Protein AF-A0A7R9Y2Z0-F1 (afdb_monomer)

Radius of gyration: 22.32 Å; Cα contacts (8 Å, |Δi|>4): 527; chains: 1; bounding box: 60×96×61 Å

Structure (mmCIF, N/CA/C/O backbone):
data_AF-A0A7R9Y2Z0-F1
#
_entry.id   AF-A0A7R9Y2Z0-F1
#
loop_
_atom_site.group_PDB
_atom_site.id
_atom_site.type_symbol
_atom_site.label_atom_id
_atom_site.label_alt_id
_atom_site.label_comp_id
_atom_site.label_asym_id
_atom_site.label_entity_id
_atom_site.label_seq_id
_atom_site.pdbx_PDB_ins_code
_atom_site.Cartn_x
_atom_site.Cartn_y
_atom_site.Cartn_z
_atom_site.occupancy
_atom_site.B_iso_or_equiv
_atom_site.auth_seq_id
_atom_site.auth_comp_id
_atom_site.auth_asym_id
_atom_site.auth_atom_id
_atom_site.pdbx_PDB_model_num
ATOM 1 N N . SER A 1 1 ? 6.449 -43.938 39.958 1.00 38.41 1 SER A N 1
ATOM 2 C CA . SER A 1 1 ? 5.491 -43.376 38.985 1.00 38.41 1 SER A CA 1
ATOM 3 C C . SER A 1 1 ? 5.344 -41.892 39.269 1.00 38.41 1 SER A C 1
ATOM 5 O O . SER A 1 1 ? 4.497 -41.488 40.050 1.00 38.41 1 SER A O 1
ATOM 7 N N . SER A 1 2 ? 6.247 -41.086 38.715 1.00 33.94 2 SER A N 1
ATOM 8 C CA . SER A 1 2 ? 6.254 -39.627 38.835 1.00 33.94 2 SER A CA 1
ATOM 9 C C . SER A 1 2 ? 5.662 -39.039 37.556 1.00 33.94 2 SER A C 1
ATOM 11 O O . SER A 1 2 ? 6.280 -39.081 36.498 1.00 33.94 2 SER A O 1
ATOM 13 N N . SER A 1 3 ? 4.428 -38.553 37.647 1.00 34.34 3 SER A N 1
ATOM 14 C CA . SER A 1 3 ? 3.723 -37.850 36.577 1.00 34.34 3 SER A CA 1
ATOM 15 C C . SER A 1 3 ? 4.211 -36.403 36.496 1.00 34.34 3 SER A C 1
ATOM 17 O O . SER A 1 3 ? 3.928 -35.600 37.384 1.00 34.34 3 SER A O 1
ATOM 19 N N . SER A 1 4 ? 4.947 -36.072 35.438 1.00 34.28 4 SER A N 1
ATOM 20 C CA . SER A 1 4 ? 5.331 -34.707 35.082 1.00 34.28 4 SER A CA 1
ATOM 21 C C . SER A 1 4 ? 4.191 -34.024 34.321 1.00 34.28 4 SER A C 1
ATOM 23 O O . SER A 1 4 ? 3.930 -34.349 33.164 1.00 34.28 4 SER A O 1
ATOM 25 N N . SER A 1 5 ? 3.513 -33.078 34.964 1.00 35.56 5 SER A N 1
ATOM 26 C CA . SER A 1 5 ? 2.577 -32.153 34.324 1.00 35.56 5 SER A CA 1
ATOM 27 C C . SER A 1 5 ? 3.357 -31.032 33.629 1.00 35.56 5 SER A C 1
ATOM 29 O O . SER A 1 5 ? 3.962 -30.191 34.294 1.00 35.56 5 SER A O 1
ATOM 31 N N . SER A 1 6 ? 3.356 -31.020 32.295 1.00 33.75 6 SER A N 1
ATOM 32 C CA . SER A 1 6 ? 3.888 -29.919 31.489 1.00 33.75 6 SER A CA 1
ATOM 33 C C . SER A 1 6 ? 2.908 -28.743 31.508 1.00 33.75 6 SER A C 1
ATOM 35 O O . SER A 1 6 ? 1.838 -28.813 30.906 1.00 33.75 6 SER A O 1
ATOM 37 N N . SER A 1 7 ? 3.273 -27.667 32.199 1.00 33.25 7 SER A N 1
ATOM 38 C CA . SER A 1 7 ? 2.605 -26.370 32.083 1.00 33.25 7 SER A CA 1
ATOM 39 C C . SER A 1 7 ? 3.108 -25.676 30.815 1.00 33.25 7 SER A C 1
ATOM 41 O O . SER A 1 7 ? 4.294 -25.363 30.715 1.00 33.25 7 SER A O 1
ATOM 43 N N . SER A 1 8 ? 2.234 -25.478 29.826 1.00 36.66 8 SER A N 1
ATOM 44 C CA . SER A 1 8 ? 2.510 -24.616 28.675 1.00 36.66 8 SER A CA 1
ATOM 45 C C . SER A 1 8 ? 2.378 -23.157 29.111 1.00 36.66 8 SER A C 1
ATOM 47 O O . SER A 1 8 ? 1.291 -22.729 29.506 1.00 36.66 8 SER A O 1
ATOM 49 N N . ALA A 1 9 ? 3.468 -22.396 29.042 1.00 34.12 9 ALA A N 1
ATOM 50 C CA . ALA A 1 9 ? 3.427 -20.954 29.248 1.00 34.12 9 ALA A CA 1
ATOM 51 C C . ALA A 1 9 ? 2.562 -20.285 28.155 1.00 34.12 9 ALA A C 1
ATOM 53 O O . ALA A 1 9 ? 2.648 -20.692 26.992 1.00 34.12 9 ALA A O 1
ATOM 54 N N . PRO A 1 10 ? 1.727 -19.287 28.493 1.00 35.34 10 PRO A N 1
ATOM 55 C CA . PRO A 1 10 ? 0.987 -18.525 27.495 1.00 35.34 10 PRO A CA 1
ATOM 56 C C . PRO A 1 10 ? 1.961 -17.708 26.635 1.00 35.34 10 PRO A C 1
ATOM 58 O O . PRO A 1 10 ? 2.976 -17.221 27.134 1.00 35.34 10 PRO A O 1
ATOM 61 N N . ALA A 1 11 ? 1.655 -17.571 25.343 1.00 34.91 11 ALA A N 1
ATOM 62 C CA . ALA A 1 11 ? 2.421 -16.738 24.423 1.00 34.91 11 ALA A CA 1
ATOM 63 C C . ALA A 1 11 ? 2.469 -15.294 24.952 1.00 34.91 11 ALA A C 1
ATOM 65 O O . ALA A 1 11 ? 1.425 -14.674 25.161 1.00 34.91 11 ALA A O 1
ATOM 66 N N . GLU A 1 12 ? 3.671 -14.771 25.204 1.00 31.66 12 GLU A N 1
ATOM 67 C CA . GLU A 1 12 ? 3.850 -13.372 25.585 1.00 31.66 12 GLU A CA 1
ATOM 68 C C . GLU A 1 12 ? 3.360 -12.478 24.441 1.00 31.66 12 GLU A C 1
ATOM 70 O O . GLU A 1 12 ? 3.959 -12.426 23.366 1.00 31.66 12 GLU A O 1
ATOM 75 N N . HIS A 1 13 ? 2.255 -11.767 24.677 1.00 35.38 13 HIS A N 1
ATOM 76 C CA . HIS A 1 13 ? 1.842 -10.648 23.842 1.00 35.38 13 HIS A CA 1
ATOM 77 C C . HIS A 1 13 ? 2.963 -9.604 23.862 1.00 35.38 13 HIS A C 1
ATOM 79 O O . HIS A 1 13 ? 3.189 -8.929 24.868 1.00 35.38 13 HIS A O 1
ATOM 85 N N . VAL A 1 14 ? 3.680 -9.477 22.747 1.00 32.84 14 VAL A N 1
ATOM 86 C CA . VAL A 1 14 ? 4.687 -8.432 22.555 1.00 32.84 14 VAL A CA 1
ATOM 87 C C . VAL A 1 14 ? 3.962 -7.089 22.527 1.00 32.84 14 VAL A C 1
ATOM 89 O O . VAL A 1 14 ? 3.333 -6.738 21.533 1.00 32.84 14 VAL A O 1
ATOM 92 N N . VAL A 1 15 ? 4.028 -6.338 23.627 1.00 31.61 15 VAL A N 1
ATO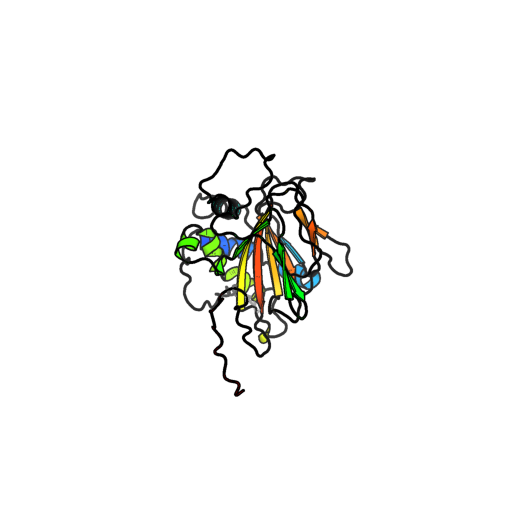M 93 C CA . VAL A 1 15 ? 3.485 -4.976 23.697 1.00 31.61 15 VAL A CA 1
ATOM 94 C C . VAL A 1 15 ? 4.457 -4.036 22.973 1.00 31.61 15 VAL A C 1
ATOM 96 O O . VAL A 1 15 ? 5.602 -3.894 23.421 1.00 31.61 15 VAL A O 1
ATOM 99 N N . PRO A 1 16 ? 4.054 -3.380 21.870 1.00 37.44 16 PRO A N 1
ATOM 100 C CA . PRO A 1 16 ? 4.921 -2.453 21.156 1.00 37.44 16 PRO A CA 1
ATOM 101 C C . PRO A 1 16 ? 5.336 -1.296 22.070 1.00 37.44 16 PRO A C 1
ATOM 103 O O . PRO A 1 16 ? 4.494 -0.587 22.620 1.00 37.44 16 PRO A O 1
ATOM 106 N N . ARG A 1 17 ? 6.644 -1.060 22.225 1.00 31.19 17 ARG A N 1
ATOM 107 C CA . ARG A 1 17 ? 7.141 0.178 22.841 1.00 31.19 17 ARG A CA 1
ATOM 108 C C . ARG A 1 17 ? 6.961 1.327 21.849 1.00 31.19 17 ARG A C 1
ATOM 110 O O . ARG A 1 17 ? 7.814 1.532 20.988 1.00 31.19 17 ARG A O 1
ATOM 117 N N . THR A 1 18 ? 5.879 2.090 21.973 1.00 44.25 18 THR A N 1
ATOM 118 C CA . THR A 1 18 ? 5.721 3.373 21.277 1.00 44.25 18 THR A CA 1
ATOM 119 C C . THR A 1 18 ? 6.209 4.517 22.165 1.00 44.25 18 THR A C 1
ATOM 121 O O . THR A 1 18 ? 5.879 4.602 23.347 1.00 44.25 18 THR A O 1
ATOM 124 N N . TYR A 1 19 ? 7.026 5.413 21.609 1.00 46.81 19 TYR A N 1
ATOM 125 C CA . TYR A 1 19 ? 7.310 6.699 22.241 1.00 46.81 19 TYR A CA 1
ATOM 126 C C . TYR A 1 19 ? 6.035 7.550 22.168 1.00 46.81 19 TYR A C 1
ATOM 128 O O . TYR A 1 19 ? 5.672 8.022 21.094 1.00 46.81 19 TYR A O 1
ATOM 136 N N . GLY A 1 20 ? 5.358 7.710 23.306 1.00 63.59 20 GLY A N 1
ATOM 137 C CA . GLY A 1 20 ? 4.081 8.418 23.413 1.00 63.59 20 GLY A CA 1
ATOM 138 C C . GLY A 1 20 ? 2.868 7.564 23.032 1.00 63.59 20 GLY A C 1
ATOM 139 O O . GLY A 1 20 ? 2.959 6.617 22.247 1.00 63.59 20 GLY A O 1
ATOM 140 N N . THR A 1 21 ? 1.722 7.904 23.617 1.00 76.62 21 THR A N 1
ATOM 141 C CA . THR A 1 21 ? 0.418 7.368 23.216 1.00 76.62 21 THR A CA 1
ATOM 142 C C . THR A 1 21 ? -0.045 8.143 21.980 1.00 76.62 21 THR A C 1
ATOM 144 O O . THR A 1 21 ? -0.138 9.371 22.067 1.00 76.62 21 THR A O 1
ATOM 147 N N . PRO A 1 22 ? -0.306 7.487 20.834 1.00 84.56 22 PRO A N 1
ATOM 148 C CA . PRO A 1 22 ? -0.804 8.177 19.649 1.00 84.56 22 PRO A CA 1
ATOM 149 C C . PRO A 1 22 ? -2.121 8.907 19.921 1.00 84.56 22 PRO A C 1
ATOM 151 O O . PRO A 1 22 ? -2.904 8.495 20.776 1.00 84.56 22 PRO A O 1
ATOM 154 N N . SER A 1 23 ? -2.397 9.971 19.171 1.00 87.25 23 SER A N 1
ATOM 155 C CA . SER A 1 23 ? -3.636 10.742 19.327 1.00 87.25 23 SER A CA 1
ATOM 156 C C . SER A 1 23 ? -4.883 9.948 18.933 1.00 87.25 23 SER A C 1
ATOM 158 O O . SER A 1 23 ? -5.972 10.231 19.420 1.00 87.25 23 SER A O 1
ATOM 160 N N . THR A 1 24 ? -4.721 8.939 18.074 1.00 89.88 24 THR A N 1
ATOM 161 C CA . THR A 1 24 ? -5.786 8.009 17.684 1.00 89.88 24 THR A CA 1
ATOM 162 C C . THR A 1 24 ? -5.947 6.839 18.655 1.00 89.88 24 THR A C 1
ATOM 164 O O . THR A 1 24 ? -6.762 5.952 18.410 1.00 89.88 24 THR A O 1
ATOM 167 N N . ALA A 1 25 ? -5.174 6.769 19.743 1.00 90.50 25 ALA A N 1
ATOM 168 C CA . ALA A 1 25 ? -5.292 5.667 20.690 1.00 90.50 25 ALA A CA 1
ATOM 169 C C . ALA A 1 25 ? -6.711 5.591 21.277 1.00 90.50 25 ALA A C 1
ATOM 171 O O . ALA A 1 25 ? -7.263 6.584 21.747 1.00 90.50 25 ALA A O 1
ATOM 172 N N . GLY A 1 26 ? -7.293 4.391 21.253 1.00 91.81 26 GLY A N 1
ATOM 173 C CA . GLY A 1 26 ? -8.653 4.141 21.733 1.00 91.81 26 GLY A CA 1
ATOM 174 C C . GLY A 1 26 ? -9.767 4.473 20.737 1.00 91.81 26 GLY A C 1
ATOM 175 O O . GLY A 1 26 ? -10.928 4.234 21.062 1.00 91.81 26 GLY A O 1
ATOM 176 N N . THR A 1 27 ? -9.464 4.980 19.534 1.00 96.19 27 THR A N 1
ATOM 177 C CA . THR A 1 27 ? -10.494 5.152 18.499 1.00 96.19 27 THR A CA 1
ATOM 178 C C . THR A 1 27 ? -10.819 3.833 17.798 1.00 96.19 27 THR A C 1
ATOM 180 O O . THR A 1 27 ? -10.014 2.896 17.756 1.00 96.19 27 THR A O 1
ATOM 183 N N . ALA A 1 28 ? -12.011 3.775 17.207 1.00 96.88 28 ALA A N 1
ATOM 184 C CA . ALA A 1 28 ? -12.469 2.642 16.414 1.00 96.88 28 ALA A CA 1
ATOM 185 C C . ALA A 1 28 ? -11.568 2.379 15.194 1.00 96.88 28 ALA A C 1
ATOM 187 O O . ALA A 1 28 ? -11.296 1.230 14.852 1.00 96.88 28 ALA A O 1
ATOM 188 N N . GLU A 1 29 ? -11.074 3.440 14.554 1.00 97.00 29 GLU A N 1
ATOM 189 C CA . GLU A 1 29 ? -10.173 3.364 13.406 1.00 97.00 29 GLU A CA 1
ATOM 190 C C . GLU A 1 29 ? -8.822 2.772 13.794 1.00 97.00 29 GLU A C 1
ATOM 192 O O . GLU A 1 29 ? -8.310 1.919 13.074 1.00 97.00 29 GLU A O 1
ATOM 197 N N . ALA A 1 30 ? -8.252 3.181 14.933 1.00 96.50 30 ALA A N 1
ATOM 198 C CA . ALA A 1 30 ? -6.983 2.636 15.406 1.00 96.50 30 ALA A CA 1
ATOM 199 C C . ALA A 1 30 ? -7.092 1.139 15.718 1.00 96.50 30 ALA A C 1
ATOM 201 O O . ALA A 1 30 ? -6.228 0.367 15.307 1.00 96.50 30 ALA A O 1
ATOM 202 N N . ALA A 1 31 ? -8.181 0.717 16.369 1.00 96.69 31 ALA A N 1
ATOM 203 C CA . ALA A 1 31 ? -8.444 -0.697 16.621 1.00 96.69 31 ALA A CA 1
ATOM 204 C C . ALA A 1 31 ? -8.601 -1.495 15.314 1.00 96.69 31 ALA A C 1
ATOM 206 O O . ALA A 1 31 ? -8.007 -2.562 15.165 1.00 96.69 31 ALA A O 1
ATOM 207 N N . ALA A 1 32 ? -9.346 -0.961 14.341 1.00 97.31 32 ALA A N 1
ATOM 208 C CA . ALA A 1 32 ? -9.526 -1.596 13.039 1.00 97.31 32 ALA A CA 1
ATOM 209 C C . ALA A 1 32 ? -8.203 -1.711 12.261 1.00 97.31 32 ALA A C 1
ATOM 211 O O . ALA A 1 32 ? -7.905 -2.760 11.692 1.00 97.31 32 ALA A O 1
ATOM 212 N N . VAL A 1 33 ? -7.384 -0.656 12.247 1.00 97.31 33 VAL A N 1
ATOM 213 C CA . VAL A 1 33 ? -6.073 -0.661 11.583 1.00 97.31 33 VAL A CA 1
ATOM 214 C C . VAL A 1 33 ? -5.135 -1.690 12.212 1.00 97.31 33 VAL A C 1
ATOM 216 O O . VAL A 1 33 ? -4.523 -2.466 11.477 1.00 97.31 33 VAL A O 1
ATOM 219 N N . ALA A 1 34 ? -5.058 -1.742 13.545 1.00 96.88 34 ALA A N 1
ATOM 220 C CA . ALA A 1 34 ? -4.247 -2.732 14.250 1.00 96.88 34 ALA A CA 1
ATOM 221 C C . ALA A 1 34 ? -4.712 -4.166 13.937 1.00 96.88 34 ALA A C 1
ATOM 223 O O . ALA A 1 34 ? -3.900 -5.004 13.548 1.00 96.88 34 ALA A O 1
ATOM 224 N N . ALA A 1 35 ? -6.024 -4.425 13.981 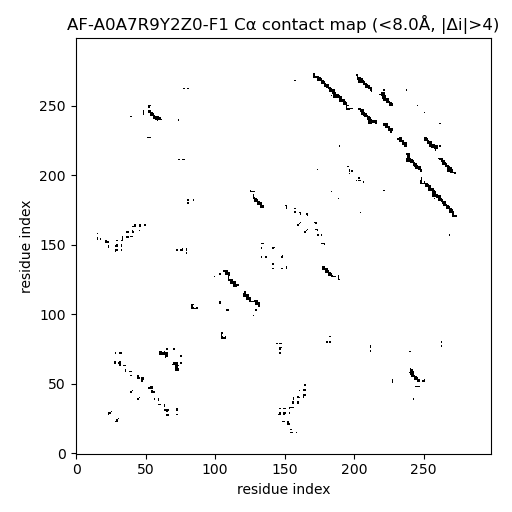1.00 96.62 35 ALA A N 1
ATOM 225 C CA . ALA A 1 35 ? -6.593 -5.730 13.643 1.00 96.62 35 ALA A CA 1
ATOM 226 C C . ALA A 1 35 ? -6.316 -6.139 12.184 1.00 96.62 35 ALA A C 1
ATOM 228 O O . ALA A 1 35 ? -6.049 -7.307 11.899 1.00 96.62 35 ALA A O 1
ATOM 229 N N . ALA A 1 36 ? -6.353 -5.193 11.240 1.00 97.19 36 ALA A N 1
ATOM 230 C CA . ALA A 1 36 ? -5.964 -5.465 9.860 1.00 97.19 36 ALA A CA 1
ATOM 231 C C . ALA A 1 36 ? -4.465 -5.789 9.754 1.00 97.19 36 ALA A C 1
ATOM 233 O O . ALA A 1 36 ? -4.098 -6.723 9.046 1.00 97.19 36 ALA A O 1
ATOM 234 N N . ALA A 1 37 ? -3.596 -5.077 10.478 1.00 97.62 37 ALA A N 1
ATOM 235 C CA . ALA A 1 37 ? -2.163 -5.369 10.505 1.00 97.62 37 ALA A CA 1
ATOM 236 C C . ALA A 1 37 ? -1.865 -6.782 11.040 1.00 97.62 37 ALA A C 1
ATOM 238 O O . ALA A 1 37 ? -1.059 -7.492 10.441 1.00 97.62 37 ALA A O 1
ATOM 239 N N . GLU A 1 38 ? -2.561 -7.224 12.089 1.00 97.00 38 GLU A N 1
ATOM 240 C CA . GLU A 1 38 ? -2.454 -8.585 12.643 1.00 97.00 38 GLU A CA 1
ATOM 241 C C . GLU A 1 38 ? -2.865 -9.677 11.645 1.00 97.00 38 GLU A C 1
ATOM 243 O O . GLU A 1 38 ? -2.292 -10.762 11.645 1.00 97.00 38 GLU A O 1
ATOM 248 N N . ARG A 1 39 ? -3.818 -9.389 10.749 1.00 97.06 39 ARG A N 1
ATOM 249 C CA . ARG A 1 39 ? -4.218 -10.312 9.671 1.00 97.06 39 ARG A CA 1
ATOM 250 C C . ARG A 1 39 ? -3.255 -10.319 8.489 1.00 97.06 39 ARG A C 1
ATOM 252 O O . ARG A 1 39 ? -3.210 -11.294 7.745 1.00 97.06 39 ARG A O 1
ATOM 259 N N . VAL A 1 40 ? -2.530 -9.223 8.275 1.00 97.88 40 VAL A N 1
ATOM 260 C CA . VAL A 1 40 ? -1.563 -9.102 7.178 1.00 97.88 40 VAL A CA 1
ATOM 261 C C . VAL A 1 40 ? -0.224 -9.721 7.560 1.00 97.88 40 VAL A C 1
ATOM 263 O O . VAL A 1 40 ? 0.371 -10.440 6.763 1.00 97.88 40 VAL A O 1
ATOM 266 N N . VAL A 1 41 ? 0.281 -9.419 8.755 1.00 97.81 41 VAL A N 1
ATOM 267 C CA . VAL A 1 41 ? 1.659 -9.725 9.150 1.00 97.81 41 VAL A CA 1
ATOM 268 C C . VAL A 1 41 ? 1.704 -11.009 9.971 1.00 97.81 41 VAL A C 1
ATOM 270 O O . VAL A 1 41 ? 2.073 -11.011 11.141 1.00 97.81 41 VAL A O 1
ATOM 273 N N . LEU A 1 42 ? 1.308 -12.111 9.340 1.00 97.69 42 LEU A N 1
ATOM 274 C CA . LEU A 1 42 ? 1.387 -13.450 9.922 1.00 97.69 42 LEU A CA 1
ATOM 275 C C . LEU A 1 42 ? 2.787 -14.060 9.709 1.00 97.69 42 LEU A C 1
ATOM 277 O O . LEU A 1 42 ? 3.449 -13.725 8.718 1.00 97.69 42 LEU A O 1
ATOM 281 N N . PRO A 1 43 ? 3.246 -14.982 10.578 1.00 98.06 43 PRO A N 1
ATOM 282 C CA . PRO A 1 43 ? 4.535 -15.657 10.419 1.00 98.06 43 PRO A CA 1
ATOM 283 C C . PRO A 1 43 ? 4.755 -16.263 9.025 1.00 98.06 43 PRO A C 1
ATOM 285 O O . PRO A 1 43 ? 5.805 -16.053 8.425 1.00 98.06 43 PRO A O 1
ATOM 288 N N . GLU A 1 44 ? 3.755 -16.942 8.467 1.00 97.62 44 GLU A N 1
ATOM 289 C CA . GLU A 1 44 ? 3.808 -17.565 7.141 1.00 97.62 44 GLU A CA 1
ATOM 290 C C . GLU A 1 44 ? 3.872 -16.545 5.994 1.00 97.62 44 GLU A C 1
ATOM 292 O O . GLU A 1 44 ? 4.542 -16.779 4.984 1.00 97.62 44 GLU A O 1
ATOM 297 N N . VAL A 1 45 ? 3.234 -15.380 6.154 1.00 98.44 45 VAL A N 1
ATOM 298 C CA . VAL A 1 45 ? 3.312 -14.278 5.182 1.00 98.44 45 VAL A CA 1
ATOM 299 C C . VAL A 1 45 ? 4.724 -13.700 5.182 1.00 98.44 45 VAL A C 1
ATOM 301 O O . VAL A 1 45 ? 5.305 -13.479 4.117 1.00 98.44 45 VAL A O 1
ATOM 304 N N . CYS A 1 46 ? 5.303 -13.502 6.368 1.00 98.19 46 CYS A N 1
ATOM 305 C CA . CYS A 1 46 ? 6.681 -13.053 6.533 1.00 98.19 46 CYS A CA 1
ATOM 306 C C . CYS A 1 46 ? 7.693 -14.073 5.999 1.00 98.19 46 CYS A C 1
ATOM 308 O O . CYS A 1 46 ? 8.627 -13.684 5.298 1.00 98.19 46 CYS A O 1
ATOM 310 N N . GLU A 1 47 ? 7.495 -15.371 6.246 1.00 97.44 47 GLU A N 1
ATOM 311 C CA . GLU A 1 47 ? 8.341 -16.421 5.674 1.00 97.44 47 GLU A CA 1
ATOM 312 C C . GLU A 1 47 ? 8.297 -16.385 4.140 1.00 97.44 47 GLU A C 1
ATOM 314 O O . GLU A 1 47 ? 9.345 -16.398 3.488 1.00 97.44 47 GLU A O 1
ATOM 319 N N . HIS A 1 48 ? 7.101 -16.274 3.553 1.00 97.44 48 HIS A N 1
ATOM 320 C CA . HIS A 1 48 ? 6.947 -16.184 2.104 1.00 97.44 48 HIS A CA 1
ATOM 321 C C . HIS A 1 48 ? 7.612 -14.918 1.541 1.00 97.44 48 HIS A C 1
ATOM 323 O O . HIS A 1 48 ? 8.325 -14.991 0.537 1.00 97.44 48 HIS A O 1
ATOM 329 N N . LEU A 1 49 ? 7.449 -13.771 2.209 1.00 97.69 49 LEU A N 1
ATOM 330 C CA . LEU A 1 49 ? 8.112 -12.514 1.853 1.00 97.69 49 LEU A CA 1
ATOM 331 C C . LEU A 1 49 ? 9.639 -12.656 1.865 1.00 97.69 49 LEU A C 1
ATOM 333 O O . LEU A 1 49 ? 10.294 -12.227 0.917 1.00 97.69 49 LEU A O 1
ATOM 337 N N . ILE A 1 50 ? 10.210 -13.272 2.901 1.00 95.38 50 ILE A N 1
ATOM 338 C CA . ILE A 1 50 ? 11.660 -13.486 3.022 1.00 95.38 50 ILE A CA 1
ATOM 339 C C . ILE A 1 50 ? 12.159 -14.444 1.937 1.00 95.38 50 ILE A C 1
ATOM 341 O O . ILE A 1 50 ? 13.202 -14.204 1.328 1.00 95.38 50 ILE A O 1
ATOM 345 N N . ARG A 1 51 ? 11.416 -15.524 1.678 1.00 95.06 51 ARG A N 1
ATOM 346 C CA . ARG A 1 51 ? 11.816 -16.579 0.741 1.00 95.06 51 ARG A CA 1
ATOM 347 C C . ARG A 1 51 ? 11.693 -16.160 -0.722 1.00 95.06 51 ARG A C 1
ATOM 349 O O . ARG A 1 51 ? 12.556 -16.502 -1.525 1.00 95.06 51 ARG A O 1
ATOM 356 N N . HIS A 1 52 ? 10.621 -15.454 -1.070 1.00 96.25 52 HIS A N 1
ATOM 357 C CA . HIS A 1 52 ? 10.257 -15.153 -2.458 1.00 96.25 52 HIS A CA 1
ATOM 358 C C . HIS A 1 52 ? 10.387 -13.670 -2.819 1.00 96.25 52 HIS A C 1
ATOM 360 O O . HIS A 1 52 ? 10.224 -13.301 -3.981 1.00 96.25 52 HIS A O 1
ATOM 366 N N . GLY A 1 53 ? 10.667 -12.807 -1.842 1.00 96.56 53 GLY A N 1
ATOM 367 C CA . GLY A 1 53 ? 10.767 -11.358 -2.017 1.00 96.56 53 GLY A CA 1
ATOM 368 C C . GLY A 1 53 ? 9.418 -10.636 -2.092 1.00 96.56 53 GLY A C 1
ATO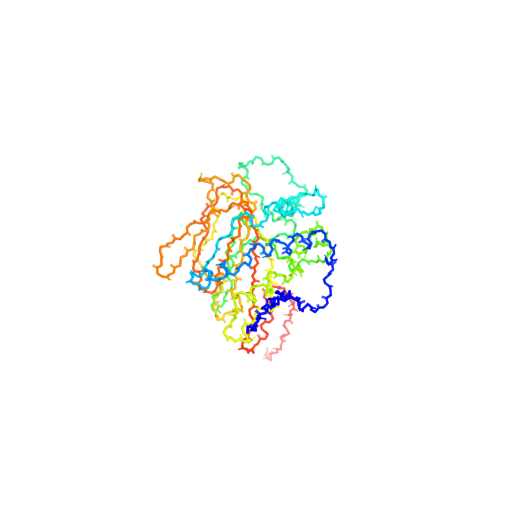M 369 O O . GLY A 1 53 ? 9.407 -9.408 -2.190 1.00 96.56 53 GLY A O 1
ATOM 370 N N . TYR A 1 54 ? 8.296 -11.361 -2.048 1.00 98.56 54 TYR A N 1
ATOM 371 C CA . TYR A 1 54 ? 6.939 -10.815 -1.991 1.00 98.56 54 TYR A CA 1
ATOM 372 C C . TYR A 1 54 ? 5.976 -11.768 -1.272 1.00 98.56 54 TYR A C 1
ATOM 374 O O . TYR A 1 54 ? 6.261 -12.956 -1.143 1.00 98.56 54 TYR A O 1
ATOM 382 N N . ALA A 1 55 ? 4.825 -11.258 -0.845 1.00 98.62 55 ALA A N 1
ATOM 383 C CA . ALA A 1 55 ? 3.691 -12.029 -0.349 1.00 98.62 55 ALA A CA 1
ATOM 384 C C . ALA A 1 55 ? 2.372 -11.312 -0.682 1.00 98.62 55 ALA A C 1
ATOM 386 O O . ALA A 1 55 ? 2.335 -10.084 -0.783 1.00 98.62 55 ALA A O 1
ATOM 387 N N . VAL A 1 56 ? 1.290 -12.070 -0.867 1.00 98.56 56 VAL A N 1
ATOM 388 C CA . VAL A 1 56 ? -0.050 -11.541 -1.167 1.00 98.56 56 VAL A CA 1
ATOM 389 C C . VAL A 1 56 ? -1.016 -12.034 -0.101 1.00 98.56 56 VAL A C 1
ATOM 391 O O . VAL A 1 56 ? -1.081 -13.232 0.156 1.00 98.56 56 VAL A O 1
ATOM 394 N N . VAL A 1 57 ? -1.773 -11.113 0.489 1.00 98.31 57 VAL A N 1
ATOM 395 C CA . VAL A 1 57 ? -2.817 -11.403 1.473 1.00 98.31 57 VAL A CA 1
ATOM 396 C C . VAL A 1 57 ? -4.142 -10.893 0.926 1.00 98.31 57 VAL A C 1
ATOM 398 O O . VAL A 1 57 ? -4.306 -9.699 0.665 1.00 9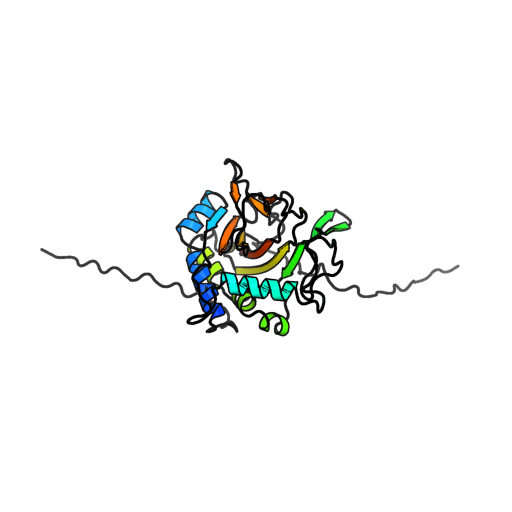8.31 57 VAL A O 1
ATOM 401 N N . ASP A 1 58 ? -5.083 -11.807 0.721 1.00 96.31 58 ASP A N 1
ATOM 402 C CA . ASP A 1 58 ? -6.425 -11.495 0.243 1.00 96.31 58 ASP A CA 1
ATOM 403 C C . ASP A 1 58 ? -7.375 -11.182 1.397 1.00 96.31 58 ASP A C 1
ATOM 405 O O . ASP A 1 58 ? -7.337 -11.834 2.437 1.00 96.31 58 ASP A O 1
ATOM 409 N N . GLY A 1 59 ? -8.228 -10.172 1.203 1.00 87.00 59 GLY A N 1
ATOM 410 C CA . GLY A 1 59 ? -9.282 -9.808 2.151 1.00 87.00 59 GLY A CA 1
ATOM 411 C C . GLY A 1 59 ? -8.789 -9.413 3.544 1.00 87.00 59 GLY A C 1
ATOM 412 O O . GLY A 1 59 ? -9.521 -9.547 4.521 1.00 87.00 59 GLY A O 1
ATOM 413 N N . ALA A 1 60 ? -7.559 -8.908 3.668 1.00 88.06 60 ALA A N 1
ATOM 414 C CA . ALA A 1 60 ? -6.965 -8.622 4.974 1.00 88.06 60 ALA A CA 1
ATOM 415 C C . ALA A 1 60 ? -7.726 -7.536 5.759 1.00 88.06 60 ALA A C 1
ATOM 417 O O . ALA A 1 60 ? -7.717 -7.515 6.988 1.00 88.06 60 ALA A O 1
ATOM 418 N N . LEU A 1 61 ? -8.408 -6.646 5.034 1.00 91.50 61 LEU A N 1
ATOM 419 C CA . LEU A 1 61 ? -9.258 -5.593 5.591 1.00 91.50 61 LEU A CA 1
ATOM 420 C C . LEU A 1 61 ? -10.747 -5.990 5.612 1.00 91.50 61 LEU A C 1
ATOM 422 O O . LEU A 1 61 ? -11.574 -5.236 6.129 1.00 91.50 61 LEU A O 1
ATOM 426 N N . ASP A 1 62 ? -11.110 -7.139 5.042 1.00 84.81 62 ASP A N 1
ATOM 427 C CA . ASP A 1 62 ? -12.506 -7.536 4.878 1.00 84.81 62 ASP A CA 1
ATOM 428 C C . ASP A 1 62 ? -13.082 -8.031 6.209 1.00 84.81 62 ASP A C 1
ATOM 430 O O . ASP A 1 62 ? -12.444 -8.750 6.982 1.00 84.81 62 ASP A O 1
ATOM 434 N N . GLY A 1 63 ? -14.300 -7.588 6.523 1.00 86.06 63 GLY A N 1
ATOM 435 C CA . GLY A 1 63 ? -14.955 -7.886 7.800 1.00 86.06 63 GLY A CA 1
ATOM 436 C C . GLY A 1 63 ? -14.284 -7.265 9.035 1.00 86.06 63 GLY A C 1
ATOM 437 O O . GLY A 1 63 ? -14.758 -7.488 10.144 1.00 86.06 63 GLY A O 1
ATOM 438 N N . VAL A 1 64 ? -13.204 -6.490 8.879 1.00 93.38 64 VAL A N 1
ATOM 439 C CA . VAL A 1 64 ? -12.685 -5.625 9.946 1.00 93.38 64 VAL A CA 1
ATOM 440 C C . VAL A 1 64 ? -13.561 -4.381 9.978 1.00 93.38 64 VAL A C 1
ATOM 442 O O . VAL A 1 64 ? -13.519 -3.593 9.037 1.00 93.38 64 VAL A O 1
ATOM 445 N N . THR A 1 65 ? -14.384 -4.208 11.007 1.00 95.50 65 THR A N 1
ATOM 446 C CA . THR A 1 65 ? -15.304 -3.066 11.105 1.00 95.50 65 THR A CA 1
ATOM 447 C C . THR A 1 65 ? -14.681 -1.911 11.877 1.00 95.50 65 THR A C 1
ATOM 449 O O . THR A 1 65 ? -13.953 -2.107 12.850 1.00 95.50 65 THR A O 1
ATOM 452 N N . VAL A 1 66 ? -14.991 -0.686 11.459 1.00 94.62 66 VAL A N 1
ATOM 453 C CA . VAL A 1 66 ? -14.647 0.522 12.214 1.00 94.62 66 VAL A CA 1
ATOM 454 C C . VAL A 1 66 ? -15.771 0.797 13.209 1.00 94.62 66 VAL A C 1
ATOM 456 O O . VAL A 1 66 ? -16.790 1.390 12.861 1.00 94.62 66 VAL A O 1
ATOM 459 N N . GLY A 1 67 ? -15.588 0.340 14.447 1.00 90.38 67 GLY A N 1
ATOM 460 C CA . GLY A 1 67 ? -16.583 0.462 15.513 1.00 90.38 67 GLY A CA 1
ATOM 461 C C . GLY A 1 67 ? -17.644 -0.637 15.452 1.00 90.38 67 GLY A C 1
ATOM 462 O O . GLY A 1 67 ? -17.702 -1.432 14.508 1.00 90.38 67 GLY A O 1
ATOM 463 N N . GLU A 1 68 ? -18.472 -0.715 16.491 1.00 84.75 68 GLU A N 1
ATOM 464 C CA . GLU A 1 68 ? -19.528 -1.723 16.585 1.00 84.75 68 GLU A CA 1
ATOM 465 C C . GLU A 1 68 ? -20.640 -1.429 15.565 1.00 84.75 68 GLU A C 1
ATOM 467 O O . GLU A 1 68 ? -21.207 -0.338 15.545 1.00 84.75 68 GLU A O 1
ATOM 472 N N . GLY A 1 69 ? -20.913 -2.384 14.668 1.00 82.88 69 GLY A N 1
ATOM 473 C CA . GLY A 1 69 ? -21.889 -2.217 13.582 1.00 82.88 69 GLY A CA 1
ATOM 474 C C . GLY A 1 69 ? -21.475 -1.232 12.477 1.00 82.88 69 GLY A C 1
ATOM 475 O O . GLY A 1 69 ? -22.302 -0.884 11.634 1.00 82.88 69 GLY A O 1
ATOM 476 N N . GLY A 1 70 ? -20.222 -0.768 12.474 1.00 88.00 70 GLY A N 1
ATOM 477 C CA . GLY A 1 70 ? -19.709 0.170 11.477 1.00 88.00 70 GLY A CA 1
ATOM 478 C C . GLY A 1 70 ? -19.398 -0.461 10.117 1.00 88.00 70 GLY A C 1
ATOM 479 O O . GLY A 1 70 ? -19.439 -1.679 9.935 1.00 88.00 70 GLY A O 1
ATOM 480 N N . ALA A 1 71 ? -19.049 0.390 9.147 1.00 91.81 71 ALA A N 1
ATOM 481 C CA . ALA A 1 71 ? -18.580 -0.049 7.832 1.00 91.81 71 ALA A CA 1
ATOM 482 C C . ALA A 1 71 ? -17.248 -0.810 7.938 1.00 91.81 71 ALA A C 1
ATOM 484 O O . ALA A 1 71 ? -16.506 -0.663 8.917 1.00 91.81 71 ALA A O 1
ATOM 485 N N . SER A 1 72 ? -16.912 -1.594 6.910 1.00 94.81 72 SER A N 1
ATOM 486 C CA . SER A 1 72 ? -15.600 -2.240 6.877 1.00 94.81 72 SER A CA 1
ATOM 487 C C . SER A 1 72 ? -14.479 -1.198 6.764 1.00 94.81 72 SER A C 1
ATOM 489 O O . SER A 1 72 ? -14.662 -0.090 6.243 1.00 94.81 72 SER A O 1
ATOM 491 N N . LEU A 1 73 ? -13.284 -1.545 7.235 1.00 96.56 73 LEU A N 1
ATOM 492 C CA . LEU A 1 73 ? -12.104 -0.698 7.129 1.00 96.56 73 LEU A CA 1
ATOM 493 C C . LEU A 1 73 ? -11.754 -0.433 5.661 1.00 96.56 73 LEU A C 1
ATOM 495 O O . LEU A 1 73 ? -11.411 0.694 5.307 1.00 96.56 73 LEU A O 1
ATOM 499 N N . SER A 1 74 ? -11.888 -1.443 4.796 1.00 95.81 74 SER A N 1
ATOM 500 C CA . SER A 1 74 ? -11.648 -1.293 3.361 1.00 95.81 74 SER A CA 1
ATOM 501 C C . SER A 1 74 ? -12.608 -0.259 2.751 1.00 95.81 74 SER A C 1
ATOM 503 O O . SER A 1 74 ? -12.164 0.661 2.060 1.00 95.81 74 SER A O 1
ATOM 505 N N . GLU A 1 75 ? -13.906 -0.331 3.055 1.00 95.88 75 GLU A N 1
ATOM 506 C CA . GLU A 1 75 ? -14.899 0.653 2.605 1.00 95.88 75 GLU A CA 1
ATOM 507 C C . GLU A 1 75 ? -14.634 2.051 3.167 1.00 95.88 75 GLU A C 1
ATOM 509 O O . GLU A 1 75 ? -14.742 3.040 2.439 1.00 95.88 75 GLU A O 1
ATOM 514 N N . THR A 1 76 ? -14.256 2.141 4.443 1.00 96.81 76 THR A N 1
ATOM 515 C CA . THR A 1 76 ? -13.976 3.408 5.130 1.00 96.81 76 THR A CA 1
ATOM 516 C C . THR A 1 76 ? -12.783 4.123 4.498 1.00 96.81 76 THR A C 1
ATOM 518 O O . THR A 1 76 ? -12.904 5.280 4.091 1.00 96.81 76 THR A O 1
ATOM 521 N N . LEU A 1 77 ? -11.664 3.417 4.308 1.00 97.38 77 LEU A N 1
ATOM 522 C CA . LEU A 1 77 ? -10.465 3.947 3.650 1.00 97.38 77 LEU A CA 1
ATOM 523 C C . LEU A 1 77 ? -10.740 4.350 2.201 1.00 97.38 77 LEU A C 1
ATOM 525 O O . LEU A 1 77 ? -10.273 5.391 1.740 1.00 97.38 77 LEU A O 1
ATOM 529 N N . ARG A 1 78 ? -11.537 3.557 1.476 1.00 96.88 78 ARG A N 1
ATOM 530 C CA . ARG A 1 78 ? -11.946 3.907 0.114 1.00 96.88 78 ARG A CA 1
ATOM 531 C C . ARG A 1 78 ? -12.771 5.194 0.088 1.00 96.88 78 ARG A C 1
ATOM 533 O O . ARG A 1 78 ? -12.480 6.065 -0.723 1.00 96.88 78 ARG A O 1
ATOM 540 N N . ARG A 1 79 ? -13.761 5.339 0.977 1.00 96.00 79 ARG A N 1
ATOM 541 C CA . ARG A 1 79 ? -14.589 6.554 1.084 1.00 96.00 79 ARG A CA 1
ATOM 542 C C . ARG A 1 79 ? -13.763 7.779 1.464 1.00 96.00 79 ARG A C 1
ATOM 544 O O . ARG A 1 79 ? -14.024 8.862 0.954 1.00 96.00 79 ARG A O 1
ATOM 551 N N . GLU A 1 80 ? -12.786 7.638 2.356 1.00 96.44 80 GLU A N 1
ATOM 552 C CA . GLU A 1 80 ? -11.851 8.722 2.675 1.00 96.44 80 GLU A CA 1
ATOM 553 C C . GLU A 1 80 ? -11.013 9.129 1.463 1.00 96.44 80 GLU A C 1
ATOM 555 O O . GLU A 1 80 ? -10.891 10.321 1.185 1.00 96.44 80 GLU A O 1
ATOM 560 N N . LEU A 1 81 ? -10.494 8.158 0.704 1.00 96.25 81 LEU A N 1
ATOM 561 C CA . LEU A 1 81 ? -9.690 8.436 -0.487 1.00 96.25 81 LEU A CA 1
ATOM 562 C C . LEU A 1 81 ? -10.517 9.072 -1.604 1.00 96.25 81 LEU A C 1
ATOM 564 O O . LEU A 1 81 ? -10.045 9.994 -2.263 1.00 96.25 81 LEU A O 1
ATOM 568 N N . ASP A 1 82 ? -11.753 8.608 -1.788 1.00 94.62 82 ASP A N 1
ATOM 569 C CA . ASP A 1 82 ? -12.725 9.221 -2.691 1.00 94.62 82 ASP A CA 1
ATOM 570 C C . ASP A 1 82 ? -12.979 10.679 -2.295 1.00 94.62 82 ASP A C 1
ATOM 572 O O . ASP A 1 82 ? -12.801 11.567 -3.121 1.00 94.62 82 ASP A O 1
ATOM 576 N N . ARG A 1 83 ? -13.295 10.950 -1.021 1.00 93.38 83 ARG A N 1
ATOM 577 C CA . ARG A 1 83 ? -13.524 12.319 -0.527 1.00 93.38 83 ARG A CA 1
ATOM 578 C C . ARG A 1 83 ? -12.308 13.227 -0.704 1.00 93.38 83 ARG A C 1
ATOM 580 O O . ARG A 1 83 ? -12.481 14.384 -1.065 1.00 93.38 83 ARG A O 1
ATOM 587 N N . LEU A 1 84 ? -11.096 12.722 -0.464 1.00 91.38 84 LEU A N 1
ATOM 588 C CA . LEU A 1 84 ? -9.862 13.481 -0.687 1.00 91.38 84 LEU A CA 1
ATOM 589 C C . LEU A 1 84 ? -9.624 13.767 -2.177 1.00 91.38 84 LEU A C 1
ATOM 591 O O . LEU A 1 84 ? -9.108 14.820 -2.524 1.00 91.38 84 LEU A O 1
ATOM 595 N N . ALA A 1 85 ? -9.993 12.841 -3.061 1.00 89.00 85 ALA A N 1
ATOM 596 C CA . ALA A 1 85 ? -9.829 13.002 -4.503 1.00 89.00 85 ALA A CA 1
ATOM 597 C C . ALA A 1 85 ? -10.954 13.817 -5.168 1.00 89.00 85 ALA A C 1
ATOM 599 O O . ALA A 1 85 ? -10.772 14.282 -6.289 1.00 89.00 85 ALA A O 1
ATOM 600 N N . SER A 1 86 ? -12.094 13.979 -4.495 1.00 81.69 86 SER A N 1
ATOM 601 C CA . SER A 1 86 ? -13.259 14.746 -4.956 1.00 81.69 86 SER A CA 1
ATOM 602 C C . SER A 1 86 ? -13.386 16.121 -4.297 1.00 81.69 86 SER A C 1
ATOM 604 O O . SER A 1 86 ? -14.352 16.817 -4.566 1.00 81.69 86 SER A O 1
ATOM 606 N N . SER A 1 87 ? -12.450 16.532 -3.438 1.00 59.91 87 SER A N 1
ATOM 607 C CA . SER A 1 87 ? -12.505 17.785 -2.663 1.00 59.91 87 SER A CA 1
ATOM 608 C C . SER A 1 87 ? -12.369 19.078 -3.488 1.00 59.91 87 SER A C 1
ATOM 610 O O . SER A 1 87 ? -12.186 20.147 -2.912 1.00 59.91 87 SER A O 1
ATOM 612 N N . SER A 1 88 ? -12.488 19.017 -4.816 1.00 48.62 88 SER A N 1
ATOM 613 C CA . SER A 1 88 ? -12.862 20.182 -5.616 1.00 48.62 88 SER A CA 1
ATOM 614 C C . SER A 1 88 ? -14.376 20.380 -5.531 1.00 48.62 88 SER A C 1
ATOM 616 O O . SER A 1 88 ? -15.117 19.445 -5.817 1.00 48.62 88 SER A O 1
ATOM 618 N N . ASP A 1 89 ? -14.849 21.592 -5.237 1.00 38.16 89 ASP A N 1
ATOM 619 C CA . ASP A 1 89 ? -16.250 22.017 -5.433 1.00 38.16 89 ASP A CA 1
ATOM 620 C C . ASP A 1 89 ? -16.663 22.027 -6.932 1.00 38.16 89 ASP A C 1
ATOM 622 O O . ASP A 1 89 ? -17.255 22.982 -7.427 1.00 38.16 89 ASP A O 1
ATOM 626 N N . ALA A 1 90 ? -16.323 20.989 -7.699 1.00 36.25 90 ALA A N 1
ATOM 627 C CA . ALA A 1 90 ? -16.606 20.873 -9.122 1.00 36.25 90 ALA A CA 1
ATOM 628 C C . ALA A 1 90 ? -16.921 19.416 -9.507 1.00 36.25 90 ALA A C 1
ATOM 630 O O . ALA A 1 90 ? -16.054 18.543 -9.486 1.00 36.25 90 ALA A O 1
ATOM 631 N N . ASP A 1 91 ? -18.189 19.235 -9.877 1.00 34.38 91 ASP A N 1
ATOM 632 C CA . ASP A 1 91 ? -18.742 18.279 -10.837 1.00 34.38 91 ASP A CA 1
ATOM 633 C C . ASP A 1 91 ? -18.776 16.787 -10.473 1.00 34.38 91 ASP A C 1
ATOM 635 O O . ASP A 1 91 ? -17.936 15.973 -10.854 1.00 34.38 91 ASP A O 1
ATOM 639 N N . ALA A 1 92 ? -19.894 16.415 -9.845 1.00 36.28 92 ALA A N 1
ATOM 640 C CA . ALA A 1 92 ? -20.411 15.050 -9.772 1.00 36.28 92 ALA A CA 1
ATOM 641 C C . ALA A 1 92 ? -21.070 14.556 -11.087 1.00 36.28 92 ALA A C 1
ATOM 643 O O . ALA A 1 92 ? -21.663 13.483 -11.080 1.00 36.28 92 ALA A O 1
ATOM 644 N N . ASP A 1 93 ? -20.944 15.287 -12.203 1.00 34.88 93 ASP A N 1
ATOM 645 C CA . ASP A 1 93 ? -21.599 14.972 -13.489 1.00 34.88 93 ASP A CA 1
ATOM 646 C C . ASP A 1 93 ? -20.635 14.884 -14.691 1.00 34.88 93 ASP A C 1
ATOM 648 O O . ASP A 1 93 ? -21.047 14.954 -15.851 1.00 34.88 93 ASP A O 1
ATOM 652 N N . ALA A 1 94 ? -19.336 14.683 -14.457 1.00 38.97 94 ALA A N 1
ATOM 653 C CA . ALA A 1 94 ? -18.412 14.388 -15.548 1.00 38.97 94 ALA A CA 1
ATOM 654 C C . ALA A 1 94 ? -18.565 12.924 -15.992 1.00 38.97 94 ALA A C 1
ATOM 656 O O . ALA A 1 94 ? -17.996 11.999 -15.405 1.00 38.97 94 ALA A O 1
ATOM 657 N N . ASP A 1 95 ? -19.348 12.737 -17.054 1.00 35.94 95 ASP A N 1
ATOM 658 C CA . ASP A 1 95 ? -19.268 11.594 -17.958 1.00 35.94 95 ASP A CA 1
ATOM 659 C C . ASP A 1 95 ? -17.795 11.184 -18.155 1.00 35.94 95 ASP A C 1
ATOM 661 O O . ASP A 1 95 ? -16.917 12.022 -18.382 1.00 35.94 95 ASP A O 1
ATOM 665 N N . ALA A 1 96 ? -17.515 9.880 -18.085 1.00 43.38 96 ALA A N 1
ATOM 666 C CA . ALA A 1 96 ? -16.178 9.282 -18.165 1.00 43.38 96 ALA A CA 1
ATOM 667 C C . ALA A 1 96 ? -15.463 9.513 -19.523 1.00 43.38 96 ALA A C 1
ATOM 669 O O . ALA A 1 96 ? -14.427 8.905 -19.799 1.00 43.38 96 ALA A O 1
ATOM 670 N N . SER A 1 97 ? -16.019 10.378 -20.373 1.00 39.25 97 SER A N 1
ATOM 671 C CA . SER A 1 97 ? -15.541 10.793 -21.686 1.00 39.25 97 SER A CA 1
ATOM 672 C C . SER A 1 97 ? -14.825 12.157 -21.691 1.00 39.25 97 SER A C 1
ATOM 674 O O . SER A 1 97 ? -14.108 12.450 -22.653 1.00 39.25 97 SER A O 1
ATOM 676 N N . SER A 1 98 ? -14.936 12.982 -20.638 1.00 39.97 98 SER A N 1
ATOM 677 C CA . SER A 1 98 ? -14.248 14.281 -20.600 1.00 39.97 98 SER A CA 1
ATOM 678 C C . SER A 1 98 ? -12.798 14.135 -20.129 1.00 39.97 98 SER A C 1
ATOM 680 O O . SER A 1 98 ? -12.498 14.034 -18.936 1.00 39.97 98 SER A O 1
ATOM 682 N N . ALA A 1 99 ? -11.874 14.129 -21.086 1.00 37.75 99 ALA A N 1
ATOM 683 C CA . ALA A 1 99 ? -10.448 14.213 -20.821 1.00 37.75 99 ALA A CA 1
ATOM 684 C C . ALA A 1 99 ? -10.103 15.496 -20.039 1.00 37.75 99 ALA A C 1
ATOM 686 O O . ALA A 1 99 ? -10.311 16.604 -20.524 1.00 37.75 99 ALA A O 1
ATOM 687 N N . GLY A 1 100 ? -9.482 15.324 -18.871 1.00 45.28 100 GLY A N 1
ATOM 688 C CA . GLY A 1 100 ? -8.610 16.331 -18.276 1.00 45.28 100 GLY A CA 1
ATOM 689 C C . GLY A 1 100 ? -9.288 17.392 -17.414 1.00 45.28 100 GLY A C 1
ATOM 690 O O . GLY A 1 100 ? -9.383 18.549 -17.811 1.00 45.28 100 GLY A O 1
ATOM 691 N N . SER A 1 101 ? -9.545 17.063 -16.144 1.00 47.94 101 SER A N 1
ATOM 692 C CA . SER A 1 101 ? -9.334 18.088 -15.119 1.00 47.94 101 SER A CA 1
ATOM 693 C C . SER A 1 101 ? -7.823 18.351 -15.020 1.00 47.94 101 SER A C 1
ATOM 695 O O . SER A 1 101 ? -7.024 17.501 -14.606 1.00 47.94 101 SER A O 1
ATOM 697 N N . SER A 1 102 ? -7.396 19.527 -15.479 1.00 53.06 102 SER A N 1
ATOM 698 C CA . SER A 1 102 ? -5.999 19.978 -15.422 1.00 53.06 102 SER A CA 1
ATOM 699 C C . SER A 1 102 ? -5.547 20.327 -14.000 1.00 53.06 102 SER A C 1
ATOM 701 O O . SER A 1 102 ? -4.350 20.523 -13.769 1.00 53.06 102 SER A O 1
ATOM 703 N N . ARG A 1 103 ? -6.459 20.338 -13.024 1.00 64.69 103 ARG A N 1
ATOM 704 C CA . ARG A 1 103 ? -6.164 20.687 -11.637 1.00 64.69 103 ARG A CA 1
ATOM 705 C C . ARG A 1 103 ? -6.140 19.437 -10.758 1.00 64.69 103 ARG A C 1
ATOM 707 O O . ARG A 1 103 ? -7.021 18.588 -10.847 1.00 64.69 103 ARG A O 1
ATOM 714 N N . ALA A 1 104 ? -5.101 19.309 -9.936 1.00 69.44 104 ALA A N 1
ATOM 715 C CA . ALA A 1 104 ? -5.050 18.258 -8.926 1.00 69.44 104 ALA A CA 1
ATOM 716 C C . ALA A 1 104 ? -6.132 18.497 -7.857 1.00 69.44 104 ALA A C 1
ATOM 718 O O . ALA A 1 104 ? -6.372 19.661 -7.527 1.00 69.44 104 ALA A O 1
ATOM 719 N N . PRO A 1 105 ? -6.768 17.439 -7.317 1.00 75.94 105 PRO A N 1
ATOM 720 C CA . PRO A 1 105 ? -7.674 17.573 -6.181 1.00 75.94 105 PRO A CA 1
ATOM 721 C C . PRO A 1 105 ? -6.999 18.280 -5.004 1.00 75.94 105 PRO A C 1
ATOM 723 O O . PRO A 1 105 ? -5.800 18.096 -4.772 1.00 75.94 105 PRO A O 1
ATOM 726 N N . ASP A 1 106 ? -7.758 19.063 -4.241 1.00 71.56 106 ASP A N 1
ATOM 727 C CA . ASP A 1 106 ? -7.221 19.794 -3.096 1.00 71.56 106 ASP A CA 1
ATOM 728 C C . ASP A 1 106 ? -6.687 18.805 -2.039 1.00 71.56 106 ASP A C 1
ATOM 730 O O . ASP A 1 106 ? -7.420 17.986 -1.481 1.00 71.56 106 ASP A O 1
ATOM 734 N N . GLY A 1 107 ? -5.379 18.883 -1.765 1.00 79.19 107 GLY A N 1
ATOM 735 C CA . GLY A 1 107 ? -4.663 17.961 -0.873 1.00 79.19 107 GLY A CA 1
ATOM 736 C C . GLY A 1 107 ? -3.937 16.812 -1.582 1.00 79.19 107 GLY A C 1
ATOM 737 O O . GLY A 1 107 ? -3.245 16.040 -0.917 1.00 79.19 107 GLY A O 1
ATOM 738 N N . MET A 1 108 ? -4.037 16.721 -2.912 1.00 90.50 108 MET A N 1
ATOM 739 C CA . MET A 1 108 ? -3.250 15.813 -3.746 1.00 90.50 108 MET A CA 1
ATOM 740 C C . MET A 1 108 ? -2.347 16.574 -4.722 1.00 90.50 108 MET A C 1
ATOM 742 O O . MET A 1 108 ? -2.607 17.714 -5.098 1.00 90.50 108 MET A O 1
ATOM 746 N N . LYS A 1 109 ? -1.283 15.915 -5.178 1.00 90.81 109 LYS A N 1
ATOM 747 C CA . LYS A 1 109 ? -0.408 16.386 -6.260 1.00 90.81 109 LYS A CA 1
ATOM 748 C C . LYS A 1 109 ? -0.331 15.349 -7.375 1.00 90.81 109 LYS A C 1
ATOM 750 O O . LYS A 1 109 ? -0.646 14.181 -7.155 1.00 90.81 109 LYS A O 1
ATOM 755 N N . ARG A 1 110 ? 0.098 15.753 -8.572 1.00 91.38 110 ARG A N 1
ATOM 756 C CA . ARG A 1 110 ? 0.369 14.804 -9.664 1.00 91.38 110 ARG A CA 1
ATOM 757 C C . ARG A 1 110 ? 1.533 13.898 -9.274 1.00 91.38 110 ARG A C 1
ATOM 759 O O . ARG A 1 110 ? 2.534 14.363 -8.735 1.00 91.38 110 ARG A O 1
ATOM 766 N N . ASN A 1 111 ? 1.401 12.601 -9.536 1.00 91.50 111 ASN A N 1
ATOM 767 C CA . ASN A 1 111 ? 2.519 11.683 -9.368 1.00 91.50 111 ASN A CA 1
ATOM 768 C C . ASN A 1 111 ? 3.526 11.918 -10.499 1.00 91.50 111 ASN A C 1
ATOM 770 O O . ASN A 1 111 ? 3.151 11.926 -11.669 1.00 91.50 111 ASN A O 1
ATOM 774 N N . ALA A 1 112 ? 4.806 12.032 -10.161 1.00 87.94 112 ALA A N 1
ATOM 775 C CA . ALA A 1 112 ? 5.881 12.159 -11.133 1.00 87.94 112 ALA A CA 1
ATOM 776 C C . ALA A 1 112 ? 6.978 11.123 -10.879 1.00 87.94 112 ALA A C 1
ATOM 778 O O . ALA A 1 112 ? 7.199 10.684 -9.751 1.00 87.94 112 ALA A O 1
ATOM 779 N N . THR A 1 113 ? 7.652 10.688 -11.943 1.00 83.62 113 THR A N 1
ATOM 780 C CA . THR A 1 113 ? 8.947 10.011 -11.812 1.00 83.62 113 THR A CA 1
ATOM 781 C C . THR A 1 113 ? 10.025 11.079 -11.821 1.00 83.62 113 THR A C 1
ATOM 783 O O . THR A 1 113 ? 10.158 11.802 -12.805 1.00 83.62 113 THR A O 1
ATOM 786 N N . VAL A 1 114 ? 10.801 11.156 -10.746 1.00 81.88 114 VAL A N 1
ATOM 787 C CA . VAL A 1 114 ? 11.938 12.071 -10.650 1.00 81.88 114 VAL A CA 1
ATOM 788 C C . VAL A 1 114 ? 13.152 11.409 -11.297 1.00 81.88 114 VAL A C 1
ATOM 790 O O . VAL A 1 114 ? 13.621 10.368 -10.844 1.00 81.88 114 VAL A O 1
ATOM 793 N N . LEU A 1 115 ? 13.651 12.004 -12.375 1.00 79.06 115 LEU A N 1
ATOM 794 C CA . LEU A 1 115 ? 14.881 11.606 -13.046 1.00 79.06 115 LEU A CA 1
ATOM 795 C C . LEU A 1 115 ? 15.992 12.576 -12.657 1.00 79.06 115 LEU A C 1
ATOM 797 O O . LEU A 1 115 ? 15.991 13.736 -13.068 1.00 79.06 115 LEU A O 1
ATOM 801 N N . VAL A 1 116 ? 16.956 12.087 -11.882 1.00 76.69 116 VAL A N 1
ATOM 802 C CA . VAL A 1 116 ? 18.142 12.858 -11.502 1.00 76.69 116 VAL A CA 1
ATOM 803 C C . VAL A 1 116 ? 19.241 12.616 -12.535 1.00 76.69 116 VAL A C 1
ATOM 805 O O . VAL A 1 116 ? 19.664 11.485 -12.764 1.00 76.69 116 VAL A O 1
ATOM 808 N N . GLN A 1 117 ? 19.692 13.684 -13.183 1.00 78.38 117 GLN A N 1
ATOM 809 C CA . GLN A 1 117 ? 20.862 13.719 -14.060 1.00 78.38 117 GLN A CA 1
ATOM 810 C C . GLN A 1 117 ? 21.909 14.655 -13.441 1.00 78.38 117 GLN A C 1
ATOM 812 O O . GLN A 1 117 ? 21.563 15.473 -12.594 1.00 78.38 117 GLN A O 1
ATOM 817 N N . LYS A 1 118 ? 23.181 14.545 -13.861 1.00 77.25 118 LYS A N 1
ATOM 818 C CA . LYS A 1 118 ? 24.327 15.242 -13.233 1.00 77.25 118 LYS A CA 1
ATOM 819 C C . LYS A 1 118 ? 24.079 16.728 -12.921 1.00 77.25 118 LYS A C 1
ATOM 821 O O . LYS A 1 118 ? 24.459 17.163 -11.844 1.00 77.25 118 LYS A O 1
ATOM 826 N N . ASP A 1 119 ? 23.375 17.442 -13.802 1.00 86.81 119 ASP A N 1
ATOM 827 C CA . ASP A 1 119 ? 23.142 18.890 -13.676 1.00 86.81 119 ASP A CA 1
ATOM 828 C C . ASP A 1 119 ? 21.654 19.280 -13.673 1.00 86.81 119 ASP A C 1
ATOM 830 O O . ASP A 1 119 ? 21.316 20.461 -13.754 1.00 86.81 119 ASP A O 1
ATOM 834 N N . ARG A 1 120 ? 20.732 18.306 -13.634 1.00 84.94 120 ARG A N 1
ATOM 835 C CA . ARG A 1 120 ? 19.292 18.599 -13.645 1.00 84.94 120 ARG A CA 1
ATOM 836 C C . ARG A 1 120 ? 18.449 17.511 -13.005 1.00 84.94 120 ARG A C 1
ATOM 838 O O . ARG A 1 120 ? 18.713 16.321 -13.157 1.00 84.94 120 ARG A O 1
ATOM 845 N N . VAL A 1 121 ? 17.359 17.943 -12.391 1.00 81.75 121 VAL A N 1
ATOM 846 C CA . VAL A 1 121 ? 16.261 17.079 -11.966 1.00 81.75 121 VAL A CA 1
ATOM 847 C C . VAL A 1 121 ? 15.110 17.292 -12.942 1.00 81.75 121 VAL A C 1
ATOM 849 O O . VAL A 1 121 ? 14.690 18.424 -13.166 1.00 81.75 121 VAL A O 1
ATO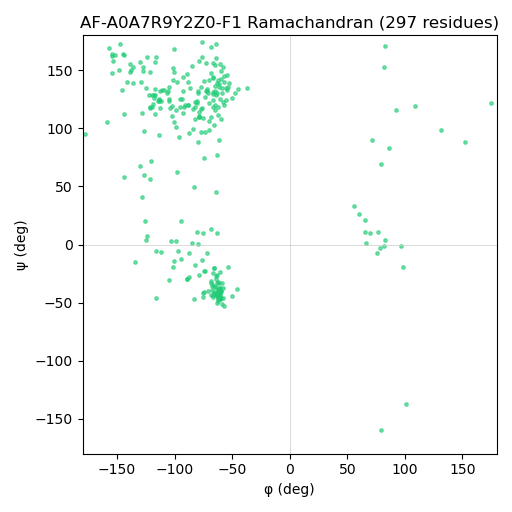M 852 N N . VAL A 1 122 ? 14.640 16.215 -13.568 1.00 85.12 122 VAL A N 1
ATOM 853 C CA . VAL A 1 122 ? 13.497 16.237 -14.486 1.00 85.12 122 VAL A CA 1
ATOM 854 C C . VAL A 1 122 ? 12.367 15.435 -13.867 1.00 85.12 122 VAL A C 1
ATOM 856 O O . VAL A 1 122 ? 12.534 14.254 -13.573 1.00 85.12 122 VAL A O 1
ATOM 859 N N . GLU A 1 123 ? 11.207 16.057 -13.699 1.00 85.25 123 GLU A N 1
ATOM 860 C CA . GLU A 1 123 ? 10.002 15.374 -13.241 1.00 85.25 123 GLU A CA 1
ATOM 861 C C . GLU A 1 123 ? 9.151 14.962 -14.442 1.00 85.25 123 GLU A C 1
ATOM 863 O O . GLU A 1 123 ? 8.702 15.790 -15.232 1.00 85.25 123 GLU A O 1
ATOM 868 N N . LEU A 1 124 ? 8.947 13.655 -14.596 1.00 85.12 124 LEU A N 1
ATOM 869 C CA . LEU A 1 124 ? 8.033 13.094 -15.582 1.00 85.12 124 LEU A CA 1
ATOM 870 C C . LEU A 1 124 ? 6.694 12.815 -14.912 1.00 85.12 124 LEU A C 1
ATOM 872 O O . LEU A 1 124 ? 6.491 11.745 -14.323 1.00 85.12 124 LEU A O 1
ATOM 876 N N . GLU A 1 125 ? 5.798 13.793 -14.981 1.00 86.88 125 GLU A N 1
ATOM 877 C CA . GLU A 1 125 ? 4.430 13.645 -14.497 1.00 86.88 125 GLU A CA 1
ATOM 878 C C . GLU A 1 125 ? 3.710 12.503 -15.220 1.00 86.88 125 GLU A C 1
ATOM 880 O O . GLU A 1 125 ? 3.755 12.362 -16.444 1.00 86.88 125 GLU A O 1
ATOM 885 N N . LYS A 1 126 ? 3.010 11.678 -14.446 1.00 86.44 126 LYS A N 1
ATOM 886 C CA . LYS A 1 126 ? 2.133 10.635 -14.963 1.00 86.44 126 LYS A CA 1
ATOM 887 C C . LYS A 1 126 ? 0.738 11.219 -15.064 1.00 86.44 126 LYS A C 1
ATOM 889 O O . LYS A 1 126 ? 0.105 11.530 -14.054 1.00 86.44 126 LYS A O 1
ATOM 894 N N . ALA A 1 127 ? 0.258 11.360 -16.295 1.00 83.81 127 ALA A N 1
ATOM 895 C CA . ALA A 1 127 ? -1.104 11.801 -16.545 1.00 83.81 127 ALA A CA 1
ATOM 896 C C . ALA A 1 127 ? -2.099 10.920 -15.770 1.00 83.81 127 ALA A C 1
ATOM 898 O O . ALA A 1 127 ? -1.940 9.702 -15.707 1.00 83.81 127 ALA A O 1
ATOM 899 N N . ASN A 1 128 ? -3.121 11.548 -15.186 1.00 89.31 128 ASN A N 1
ATOM 900 C CA . ASN A 1 128 ? -4.226 10.891 -14.476 1.00 89.31 128 ASN A CA 1
ATOM 901 C C . ASN A 1 128 ? -3.859 10.131 -13.192 1.00 89.31 128 ASN A C 1
ATOM 903 O O . ASN A 1 128 ? -4.712 9.428 -12.648 1.00 89.31 128 ASN A O 1
ATOM 907 N N . ILE A 1 129 ? -2.634 10.283 -12.679 1.00 93.81 129 ILE A N 1
ATOM 908 C CA . ILE A 1 129 ? -2.227 9.714 -11.394 1.00 93.81 129 ILE A CA 1
ATOM 909 C C . ILE A 1 129 ? -1.950 10.837 -10.403 1.00 93.81 129 ILE A C 1
ATOM 911 O O . ILE A 1 129 ? -1.104 11.700 -10.637 1.00 93.81 129 ILE A O 1
ATOM 915 N N . PHE A 1 130 ? -2.635 10.781 -9.268 1.00 94.50 130 PHE A N 1
ATOM 916 C CA . PHE A 1 130 ? -2.495 11.725 -8.171 1.00 94.50 130 PHE A CA 1
ATOM 917 C C . PHE A 1 130 ? -2.100 10.997 -6.896 1.00 94.50 130 PHE A C 1
ATOM 919 O O . PHE A 1 130 ? -2.462 9.837 -6.687 1.00 94.50 130 PHE A O 1
ATOM 926 N N . GLU A 1 131 ? -1.344 11.681 -6.050 1.00 95.00 131 GLU A N 1
ATOM 927 C CA . GLU A 1 131 ? -0.856 11.153 -4.788 1.00 95.00 131 GLU A CA 1
ATOM 928 C C . GLU A 1 131 ? -0.944 12.177 -3.659 1.00 95.00 131 GLU A C 1
ATOM 930 O O . GLU A 1 131 ? -0.909 13.387 -3.884 1.00 95.00 131 GLU A O 1
ATOM 935 N N . ALA A 1 132 ? -1.015 11.673 -2.431 1.00 94.12 132 ALA A N 1
ATOM 936 C CA . ALA A 1 132 ? -0.886 12.465 -1.216 1.00 94.12 132 ALA A CA 1
ATOM 937 C C . ALA A 1 132 ? -0.088 11.683 -0.176 1.00 94.12 132 ALA A C 1
ATOM 939 O O . ALA A 1 132 ? -0.278 10.479 -0.012 1.00 94.12 132 ALA A O 1
ATOM 940 N N . GLU A 1 133 ? 0.794 12.360 0.548 1.00 92.81 133 GLU A N 1
ATOM 941 C CA . GLU A 1 133 ? 1.545 11.752 1.641 1.00 92.81 133 GLU A CA 1
ATOM 942 C C . GLU A 1 133 ? 0.875 12.094 2.969 1.00 92.81 133 GLU A C 1
ATOM 944 O O . GLU A 1 133 ? 0.821 13.255 3.371 1.00 92.81 133 GLU A O 1
ATOM 949 N N . VAL A 1 134 ? 0.374 11.078 3.675 1.00 91.12 134 VAL A N 1
ATOM 950 C CA . VAL A 1 134 ? -0.392 11.277 4.918 1.00 91.12 134 VAL A CA 1
ATOM 951 C C . VAL A 1 134 ? 0.476 11.901 6.017 1.00 91.12 134 VAL A C 1
ATOM 953 O O . VAL A 1 134 ? -0.008 12.657 6.857 1.00 91.12 134 VAL A O 1
ATOM 956 N N . HIS A 1 135 ? 1.782 11.625 5.998 1.00 88.44 135 HIS A N 1
ATOM 957 C CA . HIS A 1 135 ? 2.739 12.178 6.960 1.00 88.44 135 HIS A CA 1
ATOM 958 C C . HIS A 1 135 ? 3.043 13.662 6.713 1.00 88.44 135 HIS A C 1
ATOM 960 O O . HIS A 1 135 ? 3.403 14.364 7.655 1.00 88.44 135 HIS A O 1
ATOM 966 N N . ALA A 1 136 ? 2.830 14.153 5.489 1.00 87.62 136 ALA A N 1
ATOM 967 C CA . ALA A 1 136 ? 2.955 15.567 5.142 1.00 87.62 136 ALA A CA 1
ATOM 968 C C . ALA A 1 136 ? 1.652 16.359 5.373 1.00 87.62 136 ALA A C 1
ATOM 970 O O . ALA A 1 136 ? 1.641 17.585 5.248 1.00 87.62 136 ALA A O 1
ATOM 971 N N . MET A 1 137 ? 0.541 15.688 5.709 1.00 88.81 137 MET A N 1
ATOM 972 C CA . MET A 1 137 ? -0.722 16.360 6.014 1.00 88.81 137 MET A CA 1
ATOM 973 C C . MET A 1 137 ? -0.644 17.080 7.363 1.00 88.81 137 MET A C 1
ATOM 975 O O . MET A 1 137 ? -0.270 16.494 8.384 1.00 88.81 137 MET A O 1
ATOM 979 N N . LYS A 1 138 ? -1.077 18.345 7.370 1.00 87.62 138 LYS A N 1
ATOM 980 C CA . LYS A 1 138 ? -1.328 19.104 8.602 1.00 87.62 138 LYS A CA 1
ATOM 981 C C . LYS A 1 138 ? -2.397 18.401 9.440 1.00 87.62 138 LYS A C 1
ATOM 983 O O . LYS A 1 138 ? -3.309 17.795 8.879 1.00 87.62 138 LYS A O 1
ATOM 988 N N . ASP A 1 139 ? -2.328 18.536 10.763 1.00 86.44 139 ASP A N 1
ATOM 989 C CA . ASP A 1 139 ? -3.253 17.849 11.676 1.00 86.44 139 ASP A CA 1
ATOM 990 C C . ASP A 1 139 ? -4.729 18.178 11.418 1.00 86.44 139 ASP A C 1
ATOM 992 O O . ASP A 1 139 ? -5.563 17.279 11.456 1.00 86.44 139 ASP A O 1
ATOM 996 N N . GLU A 1 140 ? -5.039 19.427 11.063 1.00 87.94 140 GLU A N 1
ATOM 997 C CA . GLU A 1 140 ? -6.388 19.858 10.668 1.00 87.94 140 GLU A CA 1
ATOM 998 C C . GLU A 1 140 ? -6.913 19.115 9.428 1.00 87.94 140 GLU A C 1
ATOM 1000 O O . GLU A 1 140 ? -8.091 18.785 9.343 1.00 87.94 140 GLU A O 1
ATOM 1005 N N . MET A 1 141 ? -6.043 18.821 8.458 1.00 87.25 141 MET A N 1
ATOM 1006 C CA . MET A 1 141 ? -6.433 18.031 7.291 1.00 87.25 141 MET A CA 1
ATOM 1007 C C . MET A 1 141 ? -6.562 16.554 7.664 1.00 87.25 141 MET A C 1
ATOM 1009 O O . MET A 1 141 ? -7.541 15.908 7.303 1.00 87.25 141 MET A O 1
ATOM 1013 N N . ALA A 1 142 ? -5.594 16.020 8.411 1.00 88.12 142 ALA A N 1
ATOM 1014 C CA . ALA A 1 142 ? -5.584 14.620 8.820 1.00 88.12 142 ALA A CA 1
ATOM 1015 C C . ALA A 1 142 ? -6.800 14.252 9.691 1.00 88.12 142 ALA A C 1
ATOM 1017 O O . ALA A 1 142 ? -7.300 13.137 9.587 1.00 88.12 142 ALA A O 1
ATOM 1018 N N . SER A 1 143 ? -7.320 15.172 10.511 1.00 90.00 143 SER A N 1
ATOM 1019 C CA . SER A 1 143 ? -8.514 14.928 11.338 1.00 90.00 143 SER A CA 1
ATOM 1020 C C . SER A 1 143 ? -9.799 14.724 10.522 1.00 90.00 143 SER A C 1
ATOM 1022 O O . SER A 1 143 ? -10.738 14.103 11.012 1.00 90.00 143 SER A O 1
ATOM 1024 N N . ARG A 1 144 ? -9.839 15.176 9.260 1.00 92.75 144 ARG A N 1
ATOM 1025 C CA . ARG A 1 144 ? -10.962 14.940 8.328 1.00 92.75 144 ARG A CA 1
ATOM 1026 C C . ARG A 1 144 ? -10.976 13.515 7.755 1.00 92.75 144 ARG A C 1
ATOM 1028 O O . ARG A 1 144 ? -11.982 13.105 7.161 1.00 92.75 144 ARG A O 1
ATOM 1035 N N . PHE A 1 145 ? -9.874 12.785 7.932 1.00 95.25 145 PHE A N 1
ATOM 1036 C CA . PHE A 1 145 ? -9.625 11.438 7.419 1.00 95.25 145 PHE A CA 1
ATOM 1037 C C . PHE A 1 145 ? -9.118 10.521 8.551 1.00 95.25 145 PHE A C 1
ATOM 1039 O O . PHE A 1 145 ? -7.934 10.161 8.585 1.00 95.25 145 PHE A O 1
ATOM 1046 N N . PRO A 1 146 ? -9.977 10.204 9.538 1.00 96.31 146 PRO A N 1
ATOM 1047 C CA . PRO A 1 146 ? -9.577 9.484 10.743 1.00 96.31 146 PRO A CA 1
ATOM 1048 C C . PRO A 1 146 ? -8.973 8.101 10.467 1.00 96.31 146 PRO A C 1
ATOM 1050 O O . PRO A 1 146 ? -8.039 7.716 11.171 1.00 96.31 146 PRO A O 1
ATOM 1053 N N . ALA A 1 147 ? -9.409 7.375 9.432 1.00 96.81 147 ALA A N 1
ATOM 1054 C CA . ALA A 1 147 ? -8.824 6.075 9.108 1.00 96.81 147 ALA A CA 1
ATOM 1055 C C . ALA A 1 147 ? -7.403 6.211 8.533 1.00 96.81 147 ALA A C 1
ATOM 1057 O O . ALA A 1 147 ? -6.504 5.461 8.924 1.00 96.81 147 ALA A O 1
ATOM 1058 N N . PHE A 1 148 ? -7.143 7.207 7.677 1.00 95.94 148 PHE A N 1
ATOM 1059 C CA . PHE A 1 148 ? -5.773 7.504 7.242 1.00 95.94 148 PHE A CA 1
ATOM 1060 C C . PHE A 1 148 ? -4.891 8.052 8.363 1.00 95.94 148 PHE A C 1
ATOM 1062 O O . PHE A 1 148 ? -3.707 7.707 8.423 1.00 95.94 148 PHE A O 1
ATOM 1069 N N . ARG A 1 149 ? -5.442 8.855 9.281 1.00 95.62 149 ARG A N 1
ATOM 1070 C CA . ARG A 1 149 ? -4.717 9.291 10.483 1.00 95.62 149 ARG A CA 1
ATOM 1071 C C . ARG A 1 149 ? -4.332 8.096 11.357 1.00 95.62 149 ARG A C 1
ATOM 1073 O O . ARG A 1 149 ? -3.174 8.002 11.758 1.00 95.62 149 ARG A O 1
ATOM 1080 N N . ALA A 1 150 ? -5.254 7.160 11.580 1.00 95.94 150 ALA A N 1
ATOM 1081 C CA . ALA A 1 150 ? -4.985 5.928 12.316 1.00 95.94 150 ALA A CA 1
ATOM 1082 C C . ALA A 1 150 ? -3.896 5.080 11.639 1.00 95.94 150 ALA A C 1
ATOM 1084 O O . ALA A 1 150 ? -2.970 4.649 12.314 1.00 95.94 150 ALA A O 1
ATOM 1085 N N . LEU A 1 151 ? -3.924 4.921 10.308 1.00 94.81 151 LEU A N 1
ATOM 1086 C CA . LEU A 1 151 ? -2.848 4.250 9.554 1.00 94.81 151 LEU A CA 1
ATOM 1087 C C . LEU A 1 151 ? -1.486 4.935 9.707 1.00 94.81 151 LEU A C 1
ATOM 1089 O O . LEU A 1 151 ? -0.456 4.272 9.814 1.00 94.81 151 LEU A O 1
ATOM 1093 N N . ARG A 1 152 ? -1.456 6.272 9.707 1.00 92.69 152 ARG A N 1
ATOM 1094 C CA . ARG A 1 152 ? -0.225 7.034 9.949 1.00 92.69 152 ARG A CA 1
ATOM 1095 C C . ARG A 1 152 ? 0.329 6.753 11.344 1.00 92.69 152 ARG A C 1
ATOM 1097 O O . ARG A 1 152 ? 1.540 6.618 11.487 1.00 92.69 152 ARG A O 1
ATOM 1104 N N . GLU A 1 153 ? -0.524 6.706 12.356 1.00 93.31 153 GLU A N 1
ATOM 1105 C CA . GLU A 1 153 ? -0.125 6.643 13.763 1.00 93.31 153 GLU A CA 1
ATOM 1106 C C . GLU A 1 153 ? 0.103 5.219 14.292 1.00 93.31 153 GLU A C 1
ATOM 1108 O O . GLU A 1 153 ? 0.950 5.039 15.170 1.00 93.31 153 GLU A O 1
ATOM 1113 N N . ASP A 1 154 ? -0.573 4.212 13.733 1.00 94.25 154 ASP A N 1
ATOM 1114 C CA . ASP A 1 154 ? -0.432 2.806 14.120 1.00 94.25 154 ASP A CA 1
ATOM 1115 C C . ASP A 1 154 ? 1.018 2.322 14.003 1.00 94.25 154 ASP A C 1
ATOM 1117 O O . ASP A 1 154 ? 1.766 2.734 13.118 1.00 94.25 154 ASP A O 1
ATOM 1121 N N . ARG A 1 155 ? 1.436 1.439 14.910 1.00 94.31 155 ARG A N 1
ATOM 1122 C CA . ARG A 1 155 ? 2.765 0.805 14.891 1.00 94.31 155 ARG A CA 1
ATOM 1123 C C . ARG A 1 155 ? 2.684 -0.716 14.899 1.00 94.31 155 ARG A C 1
ATOM 1125 O O . ARG A 1 155 ? 3.729 -1.366 14.945 1.00 94.31 155 ARG A O 1
ATOM 1132 N N . THR A 1 156 ? 1.483 -1.282 14.847 1.00 96.19 156 THR A N 1
ATOM 1133 C CA . THR A 1 156 ? 1.245 -2.724 14.903 1.00 96.19 156 THR A CA 1
ATOM 1134 C C . THR A 1 156 ? 1.898 -3.405 13.707 1.00 96.19 156 THR A C 1
ATOM 1136 O O . THR A 1 156 ? 2.713 -4.305 13.895 1.00 96.19 156 THR A O 1
ATOM 1139 N N . PHE A 1 157 ? 1.678 -2.893 12.491 1.00 97.00 157 PHE A N 1
ATOM 1140 C CA . PHE A 1 157 ? 2.270 -3.457 11.269 1.00 97.00 157 PHE A CA 1
ATOM 1141 C C . PHE A 1 157 ? 3.805 -3.508 11.336 1.00 97.00 157 PHE A C 1
ATOM 1143 O O . PHE A 1 157 ? 4.411 -4.562 11.145 1.00 97.00 157 PHE A O 1
ATOM 1150 N N . LEU A 1 158 ? 4.444 -2.375 11.649 1.00 96.12 158 LEU A N 1
ATOM 1151 C CA . LEU A 1 158 ? 5.903 -2.273 11.765 1.00 96.12 158 LEU A CA 1
ATOM 1152 C C . LEU A 1 158 ? 6.446 -3.206 12.855 1.00 96.12 158 LEU A C 1
ATOM 1154 O O . LEU A 1 158 ? 7.474 -3.854 12.664 1.00 96.12 158 LEU A O 1
ATOM 1158 N N . THR A 1 159 ? 5.754 -3.279 13.993 1.00 95.62 159 THR A N 1
ATOM 1159 C CA . THR A 1 159 ? 6.171 -4.105 15.132 1.00 95.62 159 THR A CA 1
ATOM 1160 C C . THR A 1 159 ? 6.108 -5.588 14.794 1.00 95.62 159 THR A C 1
ATOM 1162 O O . THR A 1 159 ? 7.069 -6.311 15.053 1.00 95.62 159 THR A O 1
ATOM 1165 N N . LEU A 1 160 ? 5.019 -6.030 14.163 1.00 97.31 160 LEU A N 1
ATOM 1166 C CA . LEU A 1 160 ? 4.855 -7.411 13.718 1.00 97.31 160 LEU A CA 1
ATOM 1167 C C . LEU A 1 160 ? 5.866 -7.778 12.627 1.00 97.31 160 LEU A C 1
ATOM 1169 O O . LEU A 1 160 ? 6.400 -8.883 12.649 1.00 97.31 160 LEU A O 1
ATOM 1173 N N . LEU A 1 161 ? 6.204 -6.851 11.720 1.00 96.69 161 LEU A N 1
ATOM 1174 C CA . LEU A 1 161 ? 7.263 -7.079 10.731 1.00 96.69 161 LEU A CA 1
ATOM 1175 C C . LEU A 1 161 ? 8.612 -7.333 11.415 1.00 96.69 161 LEU A C 1
ATOM 1177 O O . LEU A 1 161 ? 9.281 -8.304 11.083 1.00 96.69 161 LEU A O 1
ATOM 1181 N N . ASN A 1 162 ? 8.992 -6.514 12.400 1.00 95.19 162 ASN A N 1
ATOM 1182 C CA . ASN A 1 162 ? 10.222 -6.740 13.168 1.00 95.19 162 ASN A CA 1
ATOM 1183 C C . ASN A 1 162 ? 10.187 -8.059 13.964 1.00 95.19 162 ASN A C 1
ATOM 1185 O O . ASN A 1 162 ? 11.226 -8.691 14.138 1.00 95.19 162 ASN A O 1
ATOM 1189 N N . ALA A 1 163 ? 9.015 -8.478 14.451 1.00 95.44 163 ALA A N 1
ATOM 1190 C CA . ALA A 1 163 ? 8.864 -9.709 15.224 1.00 95.44 163 ALA A CA 1
ATOM 1191 C C . ALA A 1 163 ? 8.919 -10.978 14.353 1.00 95.44 163 ALA A C 1
ATOM 1193 O O . ALA A 1 163 ? 9.539 -11.967 14.740 1.00 95.44 163 ALA A O 1
ATOM 1194 N N . HIS A 1 164 ? 8.271 -10.961 13.187 1.00 96.19 164 HIS A N 1
ATOM 1195 C CA . HIS A 1 164 ? 8.083 -12.141 12.334 1.00 96.19 164 HIS A CA 1
ATOM 1196 C C . HIS A 1 164 ? 9.045 -12.210 11.142 1.00 96.19 164 HIS A C 1
ATOM 1198 O O . HIS A 1 164 ? 9.267 -13.290 10.600 1.00 96.19 164 HIS A O 1
ATOM 1204 N N . ALA A 1 165 ? 9.649 -11.089 10.751 1.00 91.56 165 ALA A N 1
ATOM 1205 C CA . ALA A 1 165 ? 10.720 -11.011 9.762 1.00 91.56 165 ALA A CA 1
ATOM 1206 C C . ALA A 1 165 ? 11.933 -10.265 10.352 1.00 91.56 165 ALA A C 1
ATOM 1208 O O . ALA A 1 165 ? 12.321 -9.212 9.832 1.00 91.56 165 ALA A O 1
ATOM 1209 N N . PRO A 1 166 ? 12.524 -10.771 11.454 1.00 84.81 166 PRO A N 1
ATOM 1210 C CA . PRO A 1 166 ? 13.591 -10.067 12.143 1.00 84.81 166 PRO A CA 1
ATOM 1211 C C . PRO A 1 166 ? 14.797 -9.881 11.215 1.00 84.81 166 PRO A C 1
ATOM 1213 O O . PRO A 1 166 ? 15.179 -10.808 10.487 1.00 84.81 166 PRO A O 1
ATOM 1216 N N . PRO A 1 167 ? 15.423 -8.697 11.229 1.00 81.56 167 PRO A N 1
ATOM 1217 C CA . PRO A 1 167 ? 16.618 -8.464 10.442 1.00 81.56 167 PRO A CA 1
ATOM 1218 C C . PRO A 1 167 ? 17.812 -9.270 10.970 1.00 81.56 167 PRO A C 1
ATOM 1220 O O . PRO A 1 167 ? 17.794 -9.826 12.069 1.00 81.56 167 PRO A O 1
ATOM 1223 N N . ARG A 1 168 ? 18.907 -9.295 10.199 1.00 81.56 168 ARG A N 1
ATOM 1224 C CA . ARG A 1 168 ? 20.143 -9.977 10.617 1.00 81.56 168 ARG A CA 1
ATOM 1225 C C . ARG A 1 168 ? 20.812 -9.261 11.785 1.00 81.56 168 ARG A C 1
ATOM 1227 O O . ARG A 1 168 ? 21.479 -9.898 12.598 1.00 81.56 168 ARG A O 1
ATOM 1234 N N . THR A 1 169 ? 20.661 -7.940 11.856 1.00 83.69 169 THR A N 1
ATOM 1235 C CA . THR A 1 169 ? 21.251 -7.102 12.901 1.00 83.69 169 THR A CA 1
ATOM 1236 C C . THR A 1 169 ? 20.249 -6.075 13.425 1.00 83.69 169 THR A C 1
ATOM 1238 O O . THR A 1 169 ? 19.407 -5.587 12.682 1.00 83.69 169 THR A O 1
ATOM 1241 N N . ARG A 1 170 ? 20.397 -5.645 14.687 1.00 80.94 170 ARG A N 1
ATOM 1242 C CA . ARG A 1 170 ? 19.569 -4.561 15.266 1.00 80.94 170 ARG A CA 1
ATOM 1243 C C . ARG A 1 170 ? 19.694 -3.224 14.529 1.00 80.94 170 ARG A C 1
ATOM 1245 O O . ARG A 1 170 ? 18.823 -2.367 14.627 1.00 80.94 170 ARG A O 1
ATOM 1252 N N . ALA A 1 171 ? 20.800 -3.006 13.818 1.00 79.12 171 ALA A N 1
ATOM 1253 C CA . ALA A 1 171 ? 20.978 -1.805 13.006 1.00 79.12 171 ALA A CA 1
ATOM 1254 C C . ALA A 1 171 ? 19.987 -1.753 11.832 1.00 79.12 171 ALA A C 1
ATOM 1256 O O . ALA A 1 171 ? 19.720 -0.681 11.308 1.00 79.12 171 ALA A O 1
ATOM 1257 N N . GLU A 1 172 ? 19.420 -2.891 11.445 1.00 83.25 172 GLU A N 1
ATOM 1258 C CA . GLU A 1 172 ? 18.472 -3.016 10.343 1.00 83.25 172 GLU A CA 1
ATOM 1259 C C . GLU A 1 172 ? 17.010 -3.051 10.820 1.00 83.25 172 GLU A C 1
ATOM 1261 O O . GLU A 1 172 ? 16.115 -3.180 9.984 1.00 83.25 172 GLU A O 1
ATOM 1266 N N . ASP A 1 173 ? 16.758 -2.904 12.128 1.00 88.88 173 ASP A N 1
ATOM 1267 C CA . ASP A 1 173 ? 15.403 -2.839 12.681 1.00 88.88 173 ASP A CA 1
ATOM 1268 C C . ASP A 1 173 ? 14.604 -1.728 11.993 1.00 88.88 173 ASP A C 1
ATOM 1270 O O . ASP A 1 173 ? 15.074 -0.590 11.823 1.00 88.88 173 ASP A O 1
ATOM 1274 N N . LEU A 1 174 ? 13.366 -2.055 11.617 1.00 92.38 174 LEU A N 1
ATOM 1275 C CA . LEU A 1 174 ? 12.434 -1.073 11.086 1.00 92.38 174 LEU A CA 1
ATOM 1276 C C . LEU A 1 174 ? 12.083 -0.093 12.205 1.00 92.38 174 LEU A C 1
ATOM 1278 O O . LEU A 1 174 ? 11.747 -0.499 13.317 1.00 92.38 174 LEU A O 1
ATOM 1282 N N . HIS A 1 175 ? 12.168 1.202 11.920 1.00 91.25 175 HIS A N 1
ATOM 1283 C CA . HIS A 1 175 ? 11.987 2.257 12.926 1.00 91.25 175 HIS A CA 1
ATOM 1284 C C . HIS A 1 175 ? 11.076 3.392 12.458 1.00 91.25 175 HIS A C 1
ATOM 1286 O O . HIS A 1 175 ? 10.617 4.200 13.265 1.00 91.25 175 HIS A O 1
ATOM 1292 N N . HIS A 1 176 ? 10.823 3.470 11.155 1.00 90.75 176 HIS A N 1
ATOM 1293 C CA . HIS A 1 176 ? 10.023 4.516 10.553 1.00 90.75 176 HIS A CA 1
ATOM 1294 C C . HIS A 1 176 ? 9.111 3.918 9.486 1.00 90.75 176 HIS A C 1
ATOM 1296 O O . HIS A 1 176 ? 9.470 2.931 8.837 1.00 90.75 176 HIS A O 1
ATOM 1302 N N . GLN A 1 177 ? 7.936 4.519 9.316 1.00 93.50 177 GLN A N 1
ATOM 1303 C CA . GLN A 1 177 ? 7.003 4.169 8.258 1.00 93.50 177 GLN A CA 1
ATOM 1304 C C . GLN A 1 177 ? 6.411 5.431 7.637 1.00 93.50 177 GLN A C 1
ATOM 1306 O O . GLN A 1 177 ? 6.244 6.431 8.332 1.00 93.50 177 GLN A O 1
ATOM 1311 N N . VAL A 1 178 ? 6.061 5.353 6.356 1.00 94.00 178 VAL A N 1
ATOM 1312 C CA . VAL A 1 178 ? 5.369 6.414 5.613 1.00 94.00 178 VAL A CA 1
ATOM 1313 C C . VAL A 1 178 ? 4.164 5.813 4.906 1.00 94.00 178 VAL A C 1
ATOM 1315 O O . VAL A 1 178 ? 4.260 4.721 4.354 1.00 94.00 178 VAL A O 1
ATOM 1318 N N . VAL A 1 179 ? 3.044 6.540 4.889 1.00 96.56 179 VAL A N 1
ATOM 1319 C CA . VAL A 1 179 ? 1.832 6.175 4.137 1.00 96.56 179 VAL A CA 1
ATOM 1320 C C . VAL A 1 179 ? 1.616 7.164 2.997 1.00 96.56 179 VAL A C 1
ATOM 1322 O O . VAL A 1 179 ? 1.492 8.370 3.233 1.00 96.56 179 VAL A O 1
ATOM 1325 N N . LYS A 1 180 ? 1.528 6.639 1.773 1.00 96.56 180 LYS A N 1
ATOM 1326 C CA . LYS A 1 180 ? 1.221 7.392 0.558 1.00 96.56 180 LYS A CA 1
ATOM 1327 C C . LYS A 1 180 ? -0.070 6.897 -0.081 1.00 96.56 180 LYS A C 1
ATOM 1329 O O . LYS A 1 180 ? -0.214 5.715 -0.377 1.00 96.56 180 LYS A O 1
ATOM 1334 N N . LEU A 1 181 ? -0.993 7.813 -0.324 1.00 97.75 181 LEU A N 1
ATOM 1335 C CA . LEU A 1 181 ? -2.258 7.580 -1.009 1.00 97.75 181 LEU A CA 1
ATOM 1336 C C . LEU A 1 181 ? -2.074 7.774 -2.508 1.00 97.75 181 LEU A C 1
ATOM 1338 O O . LEU A 1 181 ? -1.293 8.632 -2.921 1.00 97.75 181 LEU A O 1
ATOM 1342 N N . GLN A 1 182 ? -2.806 7.013 -3.318 1.00 97.56 182 GLN A N 1
ATOM 1343 C CA . GLN A 1 182 ? -2.748 7.142 -4.766 1.00 97.56 182 GLN A CA 1
ATOM 134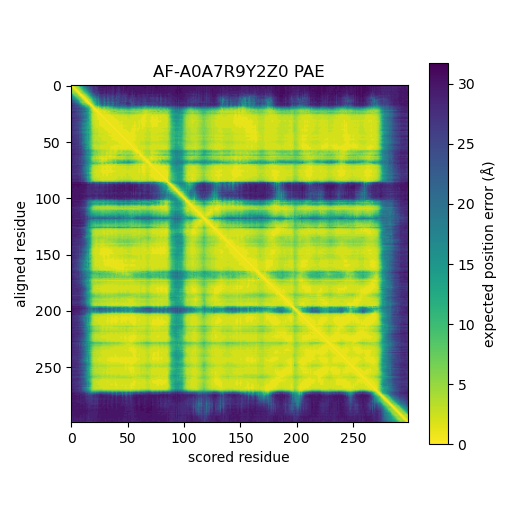4 C C . GLN A 1 182 ? -4.104 6.885 -5.422 1.00 97.56 182 GLN A C 1
ATOM 1346 O O . GLN A 1 182 ? -4.755 5.866 -5.177 1.00 97.56 182 GLN A O 1
ATOM 1351 N N . VAL A 1 183 ? -4.470 7.780 -6.338 1.00 97.12 183 VAL A N 1
ATOM 1352 C CA . VAL A 1 183 ? -5.625 7.637 -7.225 1.00 97.12 183 VAL A CA 1
ATOM 1353 C C . VAL A 1 183 ? -5.142 7.689 -8.665 1.00 97.12 183 VAL A C 1
ATOM 1355 O O . VAL A 1 183 ? -4.576 8.683 -9.107 1.00 97.12 183 VAL A O 1
ATOM 1358 N N . ASN A 1 184 ? -5.362 6.603 -9.398 1.00 95.62 184 ASN A N 1
ATOM 1359 C CA . ASN A 1 184 ? -5.203 6.551 -10.845 1.00 95.62 184 ASN A CA 1
ATOM 1360 C C . ASN A 1 184 ? -6.606 6.582 -11.471 1.00 95.62 184 ASN A C 1
ATOM 1362 O O . ASN A 1 184 ? -7.403 5.679 -11.225 1.00 95.62 184 ASN A O 1
ATOM 1366 N N . PHE A 1 185 ? -6.922 7.612 -12.254 1.00 93.00 185 PHE A N 1
ATOM 1367 C CA . PHE A 1 185 ? -8.234 7.774 -12.894 1.00 93.00 185 PHE A CA 1
ATOM 1368 C C . PHE A 1 185 ? -8.422 6.923 -14.165 1.00 93.00 185 PHE A C 1
ATOM 1370 O O . PHE A 1 185 ? -9.499 6.938 -14.752 1.00 93.00 185 PHE A O 1
ATOM 1377 N N . GLY A 1 186 ? -7.421 6.134 -14.565 1.00 91.12 186 GLY A N 1
ATOM 1378 C CA . GLY A 1 186 ? -7.485 5.214 -15.698 1.00 91.12 186 GLY A CA 1
ATOM 1379 C C . GLY A 1 186 ? -6.813 5.771 -16.954 1.00 91.12 186 GLY A C 1
ATOM 1380 O O . GLY A 1 186 ? -5.718 6.333 -16.895 1.00 91.12 186 GLY A O 1
ATOM 1381 N N . MET A 1 187 ? -7.459 5.581 -18.111 1.00 91.88 187 MET A N 1
ATOM 1382 C CA . MET A 1 187 ? -6.976 6.033 -19.430 1.00 91.88 187 MET A CA 1
ATOM 1383 C C . MET A 1 187 ? -5.570 5.527 -19.805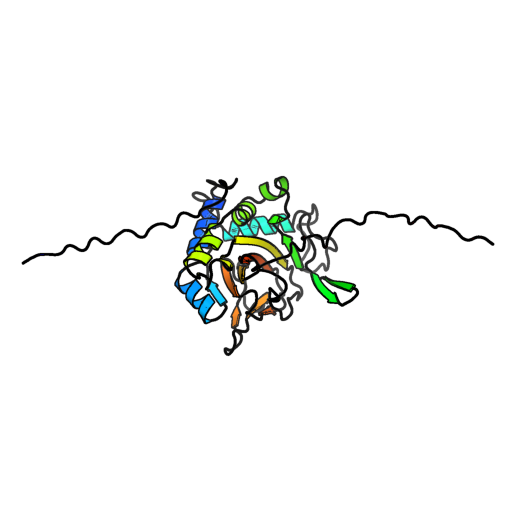 1.00 91.88 187 MET A C 1
ATOM 1385 O O . MET A 1 187 ? -4.799 6.206 -20.478 1.00 91.88 187 MET A O 1
ATOM 1389 N N . GLY A 1 188 ? -5.216 4.324 -19.358 1.00 91.75 188 GLY A N 1
ATOM 1390 C CA . GLY A 1 188 ? -3.940 3.684 -19.663 1.00 91.75 188 GLY A CA 1
ATOM 1391 C C . GLY A 1 188 ? -2.772 4.130 -18.780 1.00 91.75 188 GLY A C 1
ATOM 1392 O O . GLY A 1 188 ? -1.656 3.656 -18.992 1.00 91.75 188 GLY A O 1
ATOM 1393 N N . ALA A 1 189 ? -2.999 4.980 -17.774 1.00 90.75 189 ALA A N 1
ATOM 1394 C CA . ALA A 1 189 ? -1.940 5.401 -16.868 1.00 90.75 189 ALA A CA 1
ATOM 1395 C C . ALA A 1 189 ? -1.346 4.198 -16.109 1.00 90.75 189 ALA A C 1
ATOM 1397 O O . ALA A 1 189 ? -2.071 3.316 -15.631 1.00 90.75 189 ALA A O 1
ATOM 1398 N N . CYS A 1 190 ? -0.015 4.153 -16.029 1.00 94.31 190 CYS A N 1
ATOM 1399 C CA . CYS A 1 190 ? 0.756 2.986 -15.603 1.00 94.31 190 CYS A CA 1
ATOM 1400 C C . CYS A 1 190 ? 2.044 3.386 -14.872 1.00 94.31 190 CYS A C 1
ATOM 1402 O O . CYS A 1 190 ? 2.435 4.554 -14.869 1.00 94.31 190 CYS A O 1
ATOM 1404 N N . PHE A 1 191 ? 2.747 2.398 -14.314 1.00 94.31 191 PHE A N 1
ATOM 1405 C CA . PHE A 1 191 ? 4.080 2.596 -13.746 1.00 94.31 191 PHE A CA 1
ATOM 1406 C C . PHE A 1 191 ? 5.088 1.737 -14.507 1.00 94.31 191 PHE A C 1
ATOM 1408 O O . PHE A 1 191 ? 4.845 0.535 -14.655 1.00 94.31 191 PHE A O 1
ATOM 1415 N N . PRO A 1 192 ? 6.202 2.319 -14.991 1.00 92.81 192 PRO A N 1
ATOM 1416 C CA . PRO A 1 192 ? 7.247 1.559 -15.663 1.00 92.81 192 PRO A CA 1
ATOM 1417 C C . PRO A 1 192 ? 7.908 0.564 -14.704 1.00 92.81 192 PRO A C 1
ATOM 1419 O O . PRO A 1 192 ? 7.644 0.546 -13.503 1.00 92.81 192 PRO A O 1
ATOM 1422 N N . LEU A 1 193 ? 8.773 -0.281 -15.252 1.00 95.00 193 LEU A N 1
ATOM 1423 C CA . LEU A 1 193 ? 9.550 -1.240 -14.478 1.00 95.00 193 LEU A CA 1
ATOM 1424 C C . LEU A 1 193 ? 10.553 -0.510 -13.570 1.00 95.00 193 LEU A C 1
ATOM 1426 O O . LEU A 1 193 ? 11.337 0.296 -14.067 1.00 95.00 193 LEU A O 1
ATOM 1430 N N . HIS A 1 194 ? 10.507 -0.764 -12.262 1.00 93.62 194 HIS A N 1
ATOM 1431 C CA . HIS A 1 194 ? 11.363 -0.115 -11.266 1.00 93.62 194 HIS A CA 1
ATOM 1432 C C . HIS A 1 194 ? 11.510 -0.951 -9.985 1.00 93.62 194 HIS A C 1
ATOM 1434 O O . HIS A 1 194 ? 10.804 -1.940 -9.776 1.00 93.62 194 HIS A O 1
ATOM 1440 N N . PHE A 1 195 ? 12.446 -0.528 -9.137 1.00 93.25 195 PHE A N 1
ATOM 1441 C CA . PHE A 1 195 ? 12.484 -0.866 -7.717 1.00 93.25 195 PHE A CA 1
ATOM 1442 C C . PHE A 1 195 ? 11.946 0.322 -6.918 1.00 93.25 195 PHE A C 1
ATOM 1444 O O . PHE A 1 195 ? 12.073 1.470 -7.349 1.00 93.25 195 PHE A O 1
ATOM 1451 N N . ASP A 1 196 ? 11.368 0.050 -5.751 1.00 92.00 196 ASP A N 1
ATOM 1452 C CA . ASP A 1 196 ? 10.810 1.089 -4.878 1.00 92.00 196 ASP A CA 1
ATOM 1453 C C . ASP A 1 196 ? 11.892 1.887 -4.148 1.00 92.00 196 ASP A C 1
ATOM 1455 O O . ASP A 1 196 ? 11.655 3.012 -3.709 1.00 92.00 196 ASP A O 1
ATOM 1459 N N . SER A 1 197 ? 13.067 1.286 -4.003 1.00 84.81 197 SER A N 1
ATOM 1460 C CA . SER A 1 197 ? 14.264 1.883 -3.441 1.00 84.81 197 SER A CA 1
ATOM 1461 C C . SER A 1 197 ? 15.452 1.515 -4.315 1.00 84.81 197 SER A C 1
ATOM 1463 O O . SER A 1 197 ? 15.585 0.370 -4.752 1.00 84.81 197 SER A O 1
ATOM 1465 N N . ALA A 1 198 ? 16.339 2.477 -4.551 1.00 70.19 198 ALA A N 1
ATOM 1466 C CA . ALA A 1 198 ? 17.708 2.138 -4.897 1.00 70.19 198 ALA A CA 1
ATOM 1467 C C . ALA A 1 198 ? 18.430 1.870 -3.574 1.00 70.19 198 ALA A C 1
ATOM 1469 O O . ALA A 1 198 ? 18.457 2.749 -2.715 1.00 70.19 198 ALA A O 1
ATOM 1470 N N . ALA A 1 199 ? 19.007 0.678 -3.411 1.00 56.72 199 ALA A N 1
ATOM 1471 C CA . ALA A 1 199 ? 19.563 0.198 -2.141 1.00 56.72 199 ALA A CA 1
ATOM 1472 C C . ALA A 1 199 ? 20.593 1.141 -1.477 1.00 56.72 199 ALA A C 1
ATOM 1474 O O . ALA A 1 199 ? 20.842 1.028 -0.279 1.00 56.72 199 ALA A O 1
ATOM 1475 N N . GLU A 1 200 ? 21.179 2.054 -2.254 1.00 59.44 200 GLU A N 1
ATOM 1476 C CA . GLU A 1 200 ? 22.180 3.038 -1.829 1.00 59.44 200 GLU A CA 1
ATOM 1477 C C . GLU A 1 200 ? 21.586 4.411 -1.453 1.00 59.44 200 GLU A C 1
ATOM 1479 O O . GLU A 1 200 ? 22.289 5.236 -0.877 1.00 59.44 200 GLU A O 1
ATOM 1484 N N . LEU A 1 201 ? 20.314 4.679 -1.781 1.00 65.75 201 LEU A N 1
ATOM 1485 C CA . LEU A 1 201 ? 19.704 6.012 -1.680 1.00 65.75 201 LEU A CA 1
ATOM 1486 C C . LEU A 1 201 ? 18.750 6.179 -0.490 1.00 65.75 201 LEU A C 1
ATOM 1488 O O . LEU A 1 201 ? 18.631 7.295 0.014 1.00 65.75 201 LEU A O 1
ATOM 1492 N N . ASP A 1 202 ? 18.066 5.123 -0.028 1.00 76.62 202 ASP A N 1
ATOM 1493 C CA . ASP A 1 202 ? 17.198 5.218 1.154 1.00 76.62 202 ASP A CA 1
ATOM 1494 C C . ASP A 1 202 ? 17.183 3.954 2.038 1.00 76.62 202 ASP A C 1
ATOM 1496 O O . ASP A 1 202 ? 17.625 2.868 1.667 1.00 76.62 202 ASP A O 1
ATOM 1500 N N . GLY A 1 203 ? 16.691 4.110 3.271 1.00 86.06 203 GLY A N 1
ATOM 1501 C CA . GLY A 1 203 ? 16.580 3.023 4.251 1.00 86.06 203 GLY A CA 1
ATOM 1502 C C . GLY A 1 203 ? 15.364 2.113 4.053 1.00 86.06 203 GLY A C 1
ATOM 1503 O O . GLY A 1 203 ? 15.044 1.343 4.956 1.00 86.06 203 GLY A O 1
ATOM 1504 N N . ARG A 1 204 ? 14.635 2.213 2.936 1.00 91.56 204 ARG A N 1
ATOM 1505 C CA . ARG A 1 204 ? 13.374 1.493 2.723 1.00 91.56 204 ARG A CA 1
ATOM 1506 C C . ARG A 1 204 ? 13.638 0.003 2.522 1.00 91.56 204 ARG A C 1
ATOM 1508 O O . ARG A 1 204 ? 14.474 -0.400 1.716 1.00 91.56 204 ARG A O 1
ATOM 1515 N N . ARG A 1 205 ? 12.918 -0.841 3.260 1.00 93.00 205 ARG A N 1
ATOM 1516 C CA . ARG A 1 205 ? 13.103 -2.303 3.239 1.00 93.00 205 ARG A CA 1
ATOM 1517 C C . ARG A 1 205 ? 11.889 -3.048 2.724 1.00 93.00 205 ARG A C 1
ATOM 1519 O O . ARG A 1 205 ? 12.039 -3.930 1.880 1.00 93.00 205 ARG A O 1
ATOM 1526 N N . VAL A 1 206 ? 10.705 -2.681 3.203 1.00 96.50 206 VAL A N 1
ATOM 1527 C CA . VAL A 1 206 ? 9.450 -3.352 2.857 1.00 96.50 206 VAL A CA 1
ATOM 1528 C C . VAL A 1 206 ? 8.469 -2.328 2.314 1.00 96.50 206 VAL A C 1
ATOM 1530 O O . VAL A 1 206 ? 8.298 -1.252 2.890 1.00 96.50 206 VAL A O 1
ATOM 1533 N N . THR A 1 207 ? 7.815 -2.695 1.221 1.00 98.31 207 THR A N 1
ATOM 1534 C CA . THR A 1 207 ? 6.637 -2.015 0.697 1.00 98.31 207 THR A CA 1
ATOM 1535 C C . THR A 1 207 ? 5.418 -2.879 0.977 1.00 98.31 207 THR A C 1
ATOM 1537 O O . THR A 1 207 ? 5.431 -4.065 0.659 1.00 98.31 207 THR A O 1
ATOM 1540 N N . ALA A 1 208 ? 4.362 -2.291 1.537 1.00 98.62 208 ALA A N 1
ATOM 1541 C CA . ALA A 1 208 ? 3.037 -2.895 1.627 1.00 98.62 208 ALA A CA 1
ATOM 1542 C C . ALA A 1 208 ? 2.034 -2.055 0.824 1.00 98.62 208 ALA A C 1
ATOM 1544 O O . ALA A 1 208 ? 1.729 -0.916 1.179 1.00 98.62 208 ALA A O 1
ATOM 1545 N N . LEU A 1 209 ? 1.534 -2.614 -0.276 1.00 98.75 209 LEU A N 1
ATOM 1546 C CA . LEU A 1 209 ? 0.567 -1.992 -1.174 1.00 98.75 209 LEU A CA 1
ATOM 1547 C C . LEU A 1 209 ? -0.826 -2.566 -0.916 1.00 98.75 209 LEU A C 1
ATOM 1549 O O . LEU A 1 209 ? -1.045 -3.758 -1.124 1.00 98.75 209 LEU A O 1
ATOM 1553 N N . THR A 1 210 ? -1.772 -1.715 -0.529 1.00 98.69 210 THR A N 1
ATOM 1554 C CA . THR A 1 210 ? -3.157 -2.111 -0.242 1.00 98.69 210 THR A CA 1
ATOM 1555 C C . THR A 1 210 ? -4.110 -1.553 -1.288 1.00 98.69 210 THR A C 1
ATOM 1557 O O . THR A 1 210 ? -4.072 -0.363 -1.615 1.00 98.69 210 THR A O 1
ATOM 1560 N N . TYR A 1 211 ? -4.993 -2.407 -1.795 1.00 98.56 211 TYR A N 1
ATOM 1561 C CA . TYR A 1 211 ? -5.932 -2.097 -2.866 1.00 98.56 211 TYR A CA 1
ATOM 1562 C C . TYR A 1 211 ? -7.351 -1.811 -2.371 1.00 98.56 211 TYR A C 1
ATOM 1564 O O . TYR A 1 211 ? -7.865 -2.472 -1.470 1.00 98.56 211 TYR A O 1
ATOM 1572 N N . LEU A 1 212 ? -8.007 -0.832 -3.006 1.00 97.94 212 LEU A N 1
ATOM 1573 C CA . LEU A 1 212 ? -9.331 -0.327 -2.622 1.00 97.94 212 LEU A CA 1
ATOM 1574 C C . LEU A 1 212 ? -10.312 -0.308 -3.816 1.00 97.94 212 LEU A C 1
ATOM 1576 O O . LEU A 1 212 ? -11.062 0.652 -4.006 1.00 97.94 212 LEU A O 1
ATOM 1580 N N . ASN A 1 213 ? -10.283 -1.352 -4.655 1.00 97.56 213 ASN A N 1
ATOM 1581 C CA . ASN A 1 213 ? -11.042 -1.414 -5.914 1.00 97.56 213 ASN A CA 1
ATOM 1582 C C . ASN A 1 213 ? -12.136 -2.494 -5.857 1.00 97.56 213 ASN A C 1
ATOM 1584 O O . ASN A 1 213 ? -11.854 -3.669 -6.120 1.00 97.56 213 ASN A O 1
ATOM 1588 N N . PRO A 1 214 ? -13.378 -2.132 -5.490 1.00 95.88 214 PRO A N 1
ATOM 1589 C CA . PRO A 1 214 ? -14.490 -3.071 -5.475 1.00 95.88 214 PRO A CA 1
ATOM 1590 C C . PRO A 1 214 ? -14.871 -3.451 -6.904 1.00 95.88 214 PRO A C 1
ATOM 1592 O O . PRO A 1 214 ? -14.866 -2.608 -7.799 1.00 95.88 214 PRO A O 1
ATOM 1595 N N . GLY A 1 215 ? -15.211 -4.724 -7.110 1.00 95.31 215 GLY A N 1
ATOM 1596 C CA . GLY A 1 215 ? -15.714 -5.204 -8.397 1.00 95.31 215 GLY A CA 1
ATOM 1597 C C . GLY A 1 215 ? -14.713 -5.137 -9.554 1.00 95.31 215 GLY A C 1
ATOM 1598 O O . GLY A 1 215 ? -15.152 -5.137 -10.701 1.00 95.31 215 GLY A O 1
ATOM 1599 N N . TRP A 1 216 ? -13.400 -5.079 -9.277 1.00 97.56 216 TRP A N 1
ATOM 1600 C CA . TRP A 1 216 ? -12.384 -5.222 -10.325 1.00 97.56 216 TRP A CA 1
ATOM 1601 C C . TRP A 1 216 ? -12.628 -6.513 -11.113 1.00 97.56 216 TRP A C 1
ATOM 1603 O O . TRP A 1 216 ? -12.864 -7.570 -10.519 1.00 97.56 216 TRP A O 1
ATOM 1613 N N . LYS A 1 217 ? -12.542 -6.427 -12.439 1.00 97.44 217 LYS A N 1
ATOM 1614 C CA . LYS A 1 217 ? -12.691 -7.564 -13.352 1.00 97.44 217 LYS A CA 1
ATOM 1615 C C . LYS A 1 217 ? -11.542 -7.627 -14.348 1.00 97.44 217 LYS A C 1
ATOM 1617 O O . LYS A 1 217 ? -10.895 -6.627 -14.666 1.00 97.44 217 LYS A O 1
ATOM 1622 N N . GLU A 1 218 ? -11.321 -8.822 -14.886 1.00 97.31 218 GLU A N 1
ATOM 1623 C CA . GLU A 1 218 ? -10.338 -9.016 -15.943 1.00 97.31 218 GLU A CA 1
ATOM 1624 C C . GLU A 1 218 ? -10.611 -8.063 -17.119 1.00 97.31 218 GLU A C 1
ATOM 1626 O O . GLU A 1 218 ? -11.744 -7.899 -17.572 1.00 97.31 218 GLU A O 1
ATOM 1631 N N . GLY A 1 219 ? -9.554 -7.399 -17.590 1.00 96.81 219 GLY A N 1
ATOM 1632 C CA . GLY A 1 219 ? -9.629 -6.393 -18.650 1.00 96.81 219 GLY A CA 1
ATOM 1633 C C . GLY A 1 219 ? -9.656 -4.939 -18.170 1.00 96.81 219 GLY A C 1
ATOM 1634 O O . GLY A 1 219 ? -9.277 -4.070 -18.965 1.00 96.81 219 GLY A O 1
ATOM 1635 N N . ASP A 1 220 ? -9.994 -4.672 -16.899 1.00 97.94 220 ASP A N 1
ATOM 1636 C CA . ASP A 1 220 ? -9.914 -3.327 -16.295 1.00 97.94 220 ASP A CA 1
ATOM 1637 C C . ASP A 1 220 ? -8.465 -2.814 -16.224 1.00 97.94 220 ASP A C 1
ATOM 1639 O O . ASP A 1 220 ? -8.217 -1.605 -16.278 1.00 97.94 220 ASP A O 1
ATOM 1643 N N . GLY A 1 221 ? -7.499 -3.734 -16.155 1.00 98.38 221 GLY A N 1
ATOM 1644 C CA . GLY A 1 221 ? -6.071 -3.440 -16.083 1.00 98.38 221 GLY A CA 1
ATOM 1645 C C . GLY A 1 221 ? -5.608 -3.043 -14.680 1.00 98.38 221 GLY A C 1
ATOM 1646 O O . GLY A 1 221 ? -6.272 -3.321 -13.677 1.00 98.38 221 GLY A O 1
ATOM 1647 N N . GLY A 1 222 ? -4.457 -2.372 -14.602 1.00 98.12 222 GLY A N 1
ATOM 1648 C CA . GLY A 1 222 ? -3.919 -1.862 -13.339 1.00 98.12 222 GLY A CA 1
ATOM 1649 C C . GLY A 1 222 ? -3.269 -2.915 -12.435 1.00 98.12 222 GLY A C 1
ATOM 1650 O O . GLY A 1 222 ? -2.965 -2.604 -11.276 1.00 98.12 222 GLY A O 1
ATOM 1651 N N . GLU A 1 223 ? -3.047 -4.138 -12.928 1.00 98.81 223 GLU A N 1
ATOM 1652 C CA . GLU A 1 223 ? -2.351 -5.184 -12.178 1.00 98.81 223 GLU A CA 1
ATOM 1653 C C . GLU A 1 223 ? -0.909 -4.779 -11.850 1.00 98.81 223 GLU A C 1
ATOM 1655 O O . GLU A 1 223 ? -0.201 -4.184 -12.667 1.00 98.81 223 GLU A O 1
ATOM 1660 N N . LEU A 1 224 ? -0.455 -5.146 -10.652 1.00 98.81 224 LEU A N 1
ATOM 1661 C CA . LEU A 1 224 ? 0.964 -5.143 -10.307 1.00 98.81 224 LEU A CA 1
ATOM 1662 C C . LEU A 1 224 ? 1.602 -6.401 -10.895 1.00 98.81 224 LEU A C 1
ATOM 1664 O O . LEU A 1 224 ? 1.086 -7.499 -10.712 1.00 98.81 224 LEU A O 1
ATOM 1668 N N . VAL A 1 225 ? 2.736 -6.257 -11.569 1.00 98.81 225 VAL A N 1
ATOM 1669 C CA . VAL A 1 225 ? 3.563 -7.389 -11.991 1.00 98.81 225 VAL A CA 1
ATOM 1670 C C . VAL A 1 225 ? 4.862 -7.336 -11.214 1.00 98.81 225 VAL A C 1
ATOM 1672 O O . VAL A 1 225 ? 5.618 -6.377 -11.365 1.00 98.81 225 VAL A O 1
ATOM 1675 N N . VAL A 1 226 ? 5.110 -8.363 -10.406 1.00 98.69 226 VAL A N 1
ATOM 1676 C CA . VAL A 1 226 ? 6.372 -8.563 -9.687 1.00 98.69 226 VAL A CA 1
ATOM 1677 C C . VAL A 1 226 ? 7.234 -9.589 -10.421 1.00 98.69 226 VAL A C 1
ATOM 1679 O O . VAL A 1 226 ? 6.711 -10.499 -11.068 1.00 98.69 226 VAL A O 1
ATOM 1682 N N . TYR A 1 227 ? 8.553 -9.439 -10.336 1.00 98.31 227 TYR A N 1
ATOM 1683 C CA . TYR A 1 227 ? 9.532 -10.269 -11.044 1.00 98.31 227 TYR A CA 1
ATOM 1684 C C . TYR A 1 227 ? 10.462 -10.972 -10.039 1.00 98.31 227 TYR A C 1
ATOM 1686 O O . TYR A 1 227 ? 11.625 -10.584 -9.904 1.00 98.31 227 TYR A O 1
ATOM 1694 N N . PRO A 1 228 ? 9.966 -11.984 -9.301 1.00 97.06 228 PRO A N 1
ATOM 1695 C CA . PRO A 1 228 ? 10.779 -12.731 -8.346 1.00 97.06 228 PRO A CA 1
ATOM 1696 C C . PRO A 1 228 ? 11.852 -13.536 -9.083 1.00 97.06 228 PRO A C 1
ATOM 1698 O O . PRO A 1 228 ? 11.526 -14.429 -9.850 1.00 97.06 228 PRO A O 1
ATOM 1701 N N . PHE A 1 229 ? 13.137 -13.277 -8.851 1.00 90.19 229 PHE A N 1
ATOM 1702 C CA . PHE A 1 229 ? 14.214 -14.028 -9.506 1.00 90.19 229 PHE A CA 1
ATOM 1703 C C . PHE A 1 229 ? 14.572 -15.306 -8.718 1.00 90.19 229 PHE A C 1
ATOM 1705 O O . PHE A 1 229 ? 14.723 -15.221 -7.499 1.00 90.19 229 PHE A O 1
ATOM 1712 N N . PRO A 1 230 ? 14.743 -16.484 -9.359 1.00 94.56 230 PRO A N 1
ATOM 1713 C CA . PRO A 1 230 ? 14.692 -16.772 -10.802 1.00 94.56 230 PRO A CA 1
ATOM 1714 C C . PRO A 1 230 ? 13.315 -17.262 -11.303 1.00 94.56 230 PRO A C 1
ATOM 1716 O O . PRO A 1 230 ? 13.227 -17.923 -12.334 1.00 94.56 230 PRO A O 1
ATOM 1719 N N . SER A 1 231 ? 12.242 -17.006 -10.557 1.00 96.62 231 SER A N 1
ATOM 1720 C CA . SER A 1 231 ? 10.893 -17.469 -10.894 1.00 96.62 231 SER A CA 1
ATOM 1721 C C . SER A 1 231 ? 10.244 -16.640 -12.021 1.00 96.62 231 SER A C 1
ATOM 1723 O O . SER A 1 231 ? 10.671 -15.521 -12.316 1.00 96.62 231 SER A O 1
ATOM 1725 N N . PRO A 1 232 ? 9.196 -17.164 -12.683 1.00 97.94 232 PRO A N 1
ATOM 1726 C CA . PRO A 1 232 ? 8.421 -16.387 -13.646 1.00 97.94 232 PRO A CA 1
ATOM 1727 C C . PRO A 1 232 ? 7.756 -15.148 -13.014 1.00 97.94 232 PRO A C 1
ATOM 1729 O O . PRO A 1 232 ? 7.469 -15.151 -11.814 1.00 97.94 232 PRO A O 1
ATOM 1732 N N . PRO A 1 233 ? 7.447 -14.106 -13.812 1.00 98.31 233 PRO A N 1
ATOM 1733 C CA . PRO A 1 233 ? 6.706 -12.944 -13.334 1.00 98.31 233 PRO A CA 1
ATOM 1734 C C . PRO A 1 233 ? 5.328 -13.325 -12.790 1.00 98.31 233 PRO A C 1
ATOM 1736 O O . PRO A 1 233 ? 4.628 -14.154 -13.375 1.00 98.31 233 PRO A O 1
ATOM 1739 N N . VAL A 1 234 ? 4.907 -12.658 -11.718 1.00 98.56 234 VAL A N 1
ATOM 1740 C CA . VAL A 1 234 ? 3.608 -12.883 -11.076 1.00 98.56 234 VAL A CA 1
ATOM 1741 C C . VAL A 1 234 ? 2.749 -11.640 -11.241 1.00 98.56 234 VAL A C 1
ATOM 1743 O O . VAL A 1 234 ? 3.146 -10.537 -10.863 1.00 98.56 234 VAL A O 1
ATOM 1746 N N . LYS A 1 235 ? 1.567 -11.821 -11.832 1.00 98.62 235 LYS A N 1
ATOM 1747 C CA . LYS A 1 235 ? 0.577 -10.763 -12.044 1.00 98.62 235 LYS A CA 1
ATOM 1748 C C . LYS A 1 235 ? -0.436 -10.777 -10.902 1.00 98.62 235 LYS A C 1
ATOM 1750 O O . LYS A 1 235 ? -1.057 -11.801 -10.643 1.00 98.62 235 LYS A O 1
ATOM 1755 N N . ILE A 1 236 ? -0.607 -9.637 -10.243 1.00 98.75 236 ILE A N 1
ATOM 1756 C CA . ILE A 1 236 ? -1.434 -9.476 -9.049 1.00 98.75 236 ILE A CA 1
ATOM 1757 C C . ILE A 1 236 ? -2.506 -8.425 -9.322 1.00 98.75 236 ILE A C 1
ATOM 1759 O O . ILE A 1 236 ? -2.225 -7.250 -9.565 1.00 98.75 236 ILE A O 1
ATOM 1763 N N . GLU A 1 237 ? -3.752 -8.869 -9.260 1.00 98.56 237 GLU A N 1
ATOM 1764 C CA . GLU A 1 237 ? -4.925 -8.042 -9.526 1.00 98.56 237 GLU A CA 1
ATOM 1765 C C . GLU A 1 237 ? -5.195 -7.078 -8.363 1.00 98.56 237 GLU A C 1
ATOM 1767 O O . GLU A 1 237 ? -5.078 -7.493 -7.204 1.00 98.56 237 GLU A O 1
ATOM 1772 N N . PRO A 1 238 ? -5.599 -5.826 -8.631 1.00 98.31 238 PRO A N 1
ATOM 1773 C CA . PRO A 1 238 ? -5.756 -4.792 -7.619 1.00 98.31 238 PRO A CA 1
ATOM 1774 C C . PRO A 1 238 ? -7.110 -4.874 -6.886 1.00 98.31 238 PRO A C 1
ATOM 1776 O O . PRO A 1 238 ? -7.807 -3.871 -6.778 1.00 98.31 238 PRO A O 1
ATOM 1779 N N . ARG A 1 239 ? -7.515 -6.050 -6.396 1.00 97.69 239 ARG A N 1
ATOM 1780 C CA . ARG A 1 239 ? -8.834 -6.277 -5.767 1.00 97.69 239 ARG A CA 1
ATOM 1781 C C . ARG A 1 239 ? -8.987 -5.550 -4.428 1.00 97.69 239 ARG A C 1
ATOM 1783 O O . ARG A 1 239 ? -8.023 -5.429 -3.684 1.00 97.69 239 ARG A O 1
ATOM 1790 N N . MET A 1 240 ? -10.202 -5.109 -4.096 1.00 97.00 240 MET A N 1
ATOM 1791 C CA . MET A 1 240 ? -10.543 -4.568 -2.771 1.00 97.00 240 MET A CA 1
ATOM 1792 C C . MET A 1 240 ? -9.985 -5.436 -1.632 1.00 97.00 240 MET A C 1
ATOM 1794 O O . MET A 1 240 ? -10.104 -6.655 -1.680 1.00 97.00 240 MET A O 1
ATOM 1798 N N . GLY A 1 241 ? -9.368 -4.808 -0.629 1.00 96.50 241 GLY A N 1
ATOM 1799 C CA . GLY A 1 241 ? -8.908 -5.487 0.587 1.00 96.50 241 GLY A CA 1
ATOM 1800 C C . GLY A 1 241 ? -7.637 -6.327 0.419 1.00 96.50 241 GLY A C 1
ATOM 1801 O O . GLY A 1 241 ? -7.080 -6.771 1.423 1.00 96.50 241 GLY A O 1
ATOM 1802 N N . ARG A 1 242 ? -7.135 -6.513 -0.811 1.00 98.06 242 ARG A N 1
ATOM 1803 C CA . ARG A 1 242 ? -5.865 -7.203 -1.064 1.00 98.06 242 ARG A CA 1
ATOM 1804 C C . ARG A 1 242 ? -4.683 -6.342 -0.634 1.00 98.06 242 ARG A C 1
ATOM 1806 O O . ARG A 1 242 ? -4.588 -5.172 -1.015 1.00 98.06 242 ARG A O 1
ATOM 1813 N N . VAL A 1 243 ? -3.745 -6.962 0.074 1.00 98.75 243 VAL A N 1
ATOM 1814 C CA . VAL A 1 243 ? -2.461 -6.380 0.468 1.00 98.75 243 VAL A CA 1
ATOM 1815 C C . VAL A 1 243 ? -1.330 -7.172 -0.177 1.00 98.75 243 VAL A C 1
ATOM 1817 O O . VAL A 1 243 ? -1.331 -8.400 -0.165 1.00 98.75 243 VAL A O 1
ATOM 1820 N N . VAL A 1 244 ? -0.357 -6.474 -0.754 1.00 98.81 244 VAL A N 1
ATOM 1821 C CA . VAL A 1 244 ? 0.855 -7.073 -1.321 1.00 98.81 244 VAL A CA 1
ATOM 1822 C C . VAL A 1 244 ? 2.058 -6.525 -0.579 1.00 98.81 244 VAL A C 1
ATOM 1824 O O . VAL A 1 244 ? 2.281 -5.316 -0.588 1.00 98.81 244 VAL A O 1
ATOM 1827 N N . LEU A 1 245 ? 2.841 -7.405 0.036 1.00 98.75 245 LEU A N 1
ATOM 1828 C CA . LEU A 1 245 ? 4.125 -7.062 0.631 1.00 98.75 245 LEU A CA 1
ATOM 1829 C C . LEU A 1 245 ? 5.229 -7.430 -0.349 1.00 98.75 245 LEU A C 1
ATOM 1831 O O . LEU A 1 245 ? 5.166 -8.488 -0.969 1.00 98.75 245 LEU A O 1
ATOM 1835 N N . PHE A 1 246 ? 6.254 -6.599 -0.480 1.00 98.44 246 PHE A N 1
ATOM 1836 C CA . PHE A 1 246 ? 7.445 -6.941 -1.249 1.00 98.44 246 PHE A CA 1
ATOM 1837 C C . PHE A 1 246 ? 8.687 -6.195 -0.773 1.00 98.44 246 PHE A C 1
ATOM 1839 O O . PHE A 1 246 ? 8.608 -5.151 -0.122 1.00 98.44 246 PHE A O 1
ATOM 1846 N N . SER A 1 247 ? 9.855 -6.754 -1.092 1.00 95.75 247 SER A N 1
ATOM 1847 C CA . SER A 1 247 ? 11.138 -6.109 -0.825 1.00 95.75 247 SER A CA 1
ATOM 1848 C C . SER A 1 247 ? 11.266 -4.824 -1.640 1.00 95.75 247 SER A C 1
ATOM 1850 O O . SER A 1 247 ? 11.277 -4.867 -2.869 1.00 95.75 247 SER A O 1
ATOM 1852 N N . ALA A 1 248 ? 11.430 -3.689 -0.962 1.00 94.88 248 ALA A N 1
ATOM 1853 C CA . ALA A 1 248 ? 11.529 -2.391 -1.623 1.00 94.88 248 ALA A CA 1
ATOM 1854 C C . ALA A 1 248 ? 12.774 -2.276 -2.522 1.00 94.88 248 ALA A C 1
ATOM 1856 O O . ALA A 1 248 ? 12.711 -1.674 -3.592 1.00 94.88 248 ALA A O 1
ATOM 1857 N N . ALA A 1 249 ? 13.889 -2.873 -2.092 1.00 91.06 249 ALA A N 1
ATOM 1858 C CA . ALA A 1 249 ? 15.168 -2.810 -2.797 1.00 91.06 249 ALA A CA 1
ATOM 1859 C C . ALA A 1 249 ? 15.357 -3.937 -3.826 1.00 91.06 249 ALA A C 1
ATOM 1861 O O . ALA A 1 249 ? 16.058 -3.743 -4.812 1.00 91.06 249 ALA A O 1
ATOM 1862 N N . ASN A 1 250 ? 14.749 -5.111 -3.604 1.00 92.69 250 ASN A N 1
ATOM 1863 C CA . ASN A 1 250 ? 15.068 -6.317 -4.379 1.00 92.69 250 ASN A CA 1
ATOM 1864 C C . ASN A 1 250 ? 13.904 -6.855 -5.216 1.00 92.69 250 ASN A C 1
ATOM 1866 O O . ASN A 1 250 ? 14.108 -7.798 -5.980 1.00 92.69 250 ASN A O 1
ATOM 1870 N N . MET A 1 251 ? 12.694 -6.294 -5.107 1.00 96.88 251 MET A N 1
ATOM 1871 C CA . MET A 1 251 ? 11.572 -6.717 -5.944 1.00 96.88 251 MET A CA 1
ATOM 1872 C C . MET A 1 251 ? 11.376 -5.775 -7.130 1.00 96.88 251 MET A C 1
ATOM 1874 O O . MET A 1 251 ? 10.772 -4.705 -7.011 1.00 96.88 251 MET A O 1
ATOM 1878 N N . LEU A 1 252 ? 11.858 -6.206 -8.295 1.00 97.56 252 LEU A N 1
ATOM 1879 C CA . LEU A 1 252 ? 11.595 -5.526 -9.557 1.00 97.56 252 LEU A CA 1
ATOM 1880 C C . LEU A 1 252 ? 10.107 -5.657 -9.883 1.00 97.56 252 LEU A C 1
ATOM 1882 O O . LEU A 1 252 ? 9.556 -6.761 -9.845 1.00 97.56 252 LEU A O 1
ATOM 1886 N N . HIS A 1 253 ? 9.449 -4.547 -10.203 1.00 98.38 253 HIS A N 1
ATOM 1887 C CA . HIS A 1 253 ? 8.017 -4.561 -10.467 1.00 98.38 253 HIS A CA 1
ATOM 1888 C C . HIS A 1 253 ? 7.560 -3.421 -11.382 1.00 98.38 253 HIS A C 1
ATOM 1890 O O . HIS A 1 253 ? 8.263 -2.438 -11.606 1.00 98.38 253 HIS A O 1
ATOM 1896 N N . ARG A 1 254 ? 6.366 -3.572 -11.959 1.00 98.06 254 ARG A N 1
ATOM 1897 C CA . ARG A 1 254 ? 5.675 -2.541 -12.752 1.00 98.06 254 ARG A CA 1
ATOM 1898 C C . ARG A 1 254 ? 4.175 -2.610 -12.516 1.00 98.06 254 ARG A C 1
ATOM 1900 O O . ARG A 1 254 ? 3.670 -3.645 -12.091 1.00 98.06 254 ARG A O 1
ATOM 1907 N N . VAL A 1 255 ? 3.449 -1.558 -12.873 1.00 98.19 255 VAL A N 1
ATOM 1908 C CA . VAL A 1 255 ? 1.978 -1.573 -12.865 1.00 98.19 255 VAL A CA 1
ATOM 1909 C C . VAL A 1 255 ? 1.493 -1.455 -14.298 1.00 98.19 255 VAL A C 1
ATOM 1911 O O . VAL A 1 255 ? 1.886 -0.524 -15.003 1.00 98.19 255 VAL A O 1
ATOM 1914 N N . LEU A 1 256 ? 0.658 -2.396 -14.730 1.00 98.31 256 LEU A N 1
ATOM 1915 C CA . LEU A 1 256 ? 0.093 -2.400 -16.075 1.00 98.31 256 LEU A CA 1
ATOM 1916 C C . LEU A 1 256 ? -0.859 -1.208 -16.285 1.00 98.31 256 LEU A C 1
ATOM 1918 O O . LEU A 1 256 ? -1.411 -0.685 -15.314 1.00 98.31 256 LEU A O 1
ATOM 1922 N N . PRO A 1 257 ? -1.075 -0.775 -17.542 1.00 97.50 257 PRO A N 1
ATOM 1923 C CA . PRO A 1 257 ? -2.053 0.260 -17.870 1.00 97.50 257 PRO A CA 1
ATOM 1924 C C . PRO A 1 257 ? -3.422 -0.018 -17.250 1.00 97.50 257 PRO A C 1
ATOM 1926 O O . PRO A 1 257 ? -3.990 -1.093 -17.443 1.00 97.50 257 PRO A O 1
ATOM 1929 N N . SER A 1 258 ? -3.950 0.956 -16.509 1.00 96.38 258 SER A N 1
ATOM 1930 C CA . SER A 1 258 ? -5.298 0.886 -15.940 1.00 96.38 258 SER A CA 1
ATOM 1931 C C . SER A 1 258 ? -6.287 1.558 -16.882 1.00 96.38 258 SER A C 1
ATOM 1933 O O . SER A 1 258 ? -6.104 2.719 -17.244 1.00 96.38 258 SER A O 1
ATOM 1935 N N . LYS A 1 259 ? -7.340 0.851 -17.291 1.00 95.06 259 LYS A N 1
ATOM 1936 C CA . LYS A 1 259 ? -8.452 1.424 -18.069 1.00 95.06 259 LYS A CA 1
ATOM 1937 C C . LYS A 1 259 ? -9.542 1.972 -17.156 1.00 95.06 259 LYS A C 1
ATOM 1939 O O . LYS A 1 259 ? -10.195 2.943 -17.518 1.00 95.06 259 LYS A O 1
ATOM 1944 N N . ALA A 1 260 ? -9.692 1.375 -15.976 1.00 94.38 260 ALA A N 1
ATOM 1945 C CA . ALA A 1 260 ? -10.605 1.816 -14.933 1.00 94.38 260 ALA A CA 1
ATOM 1946 C C . ALA A 1 260 ? -9.880 2.604 -13.831 1.00 94.38 260 ALA A C 1
ATOM 1948 O O . ALA A 1 260 ? -8.646 2.605 -13.732 1.00 94.38 260 ALA A O 1
ATOM 1949 N N . ARG A 1 261 ? -10.674 3.252 -12.976 1.00 95.50 261 ARG A N 1
ATOM 1950 C CA . ARG A 1 261 ? -10.196 3.951 -11.785 1.00 95.50 261 ARG A CA 1
ATOM 1951 C C . ARG A 1 261 ? -9.579 2.949 -10.797 1.00 95.50 261 ARG A C 1
ATOM 1953 O O . ARG A 1 261 ? -10.208 1.953 -10.451 1.00 95.50 261 ARG A O 1
ATOM 1960 N N . ARG A 1 262 ? -8.355 3.226 -10.339 1.00 97.69 262 ARG A N 1
ATOM 1961 C CA . ARG A 1 262 ? -7.544 2.368 -9.463 1.00 97.69 262 ARG A CA 1
ATOM 1962 C C . ARG A 1 262 ? -7.052 3.147 -8.245 1.00 97.69 262 ARG A C 1
ATOM 1964 O O . ARG A 1 262 ? -6.206 4.034 -8.357 1.00 97.69 262 ARG A O 1
ATOM 1971 N N . LEU A 1 263 ? -7.546 2.761 -7.078 1.00 98.25 263 LEU A N 1
ATOM 1972 C CA . LEU A 1 263 ? -7.220 3.294 -5.766 1.00 98.25 263 LEU A CA 1
ATOM 1973 C C . LEU A 1 263 ? -6.326 2.317 -5.010 1.00 98.25 263 LEU A C 1
ATOM 1975 O O . LEU A 1 263 ? -6.572 1.104 -4.964 1.00 98.25 263 LEU A O 1
ATOM 1979 N N . CYS A 1 264 ? -5.292 2.866 -4.392 1.00 98.44 264 CYS A N 1
ATOM 1980 C CA . CYS A 1 264 ? -4.450 2.144 -3.456 1.00 98.44 264 CYS A CA 1
ATOM 1981 C C . CYS A 1 264 ? -3.798 3.110 -2.471 1.00 98.44 264 CYS A C 1
ATOM 1983 O O . CYS A 1 264 ? -3.694 4.312 -2.725 1.00 98.44 264 CYS A O 1
ATOM 1985 N N . PHE A 1 265 ? -3.274 2.562 -1.386 1.00 98.31 265 PHE A N 1
ATOM 1986 C CA . PHE A 1 265 ? -2.270 3.244 -0.584 1.00 98.31 265 PHE A CA 1
ATOM 1987 C C . PHE A 1 265 ? -1.066 2.334 -0.386 1.00 98.31 265 PHE A C 1
ATOM 1989 O O . PHE A 1 265 ? -1.169 1.111 -0.448 1.00 98.31 265 PHE A O 1
ATOM 1996 N N . THR A 1 266 ? 0.088 2.953 -0.190 1.00 98.31 266 THR A N 1
ATOM 1997 C CA . THR A 1 266 ? 1.368 2.279 -0.001 1.00 98.31 266 THR A CA 1
ATOM 1998 C C . THR A 1 266 ? 1.921 2.657 1.359 1.00 98.31 266 THR A C 1
ATOM 2000 O O . THR A 1 266 ? 1.995 3.842 1.682 1.00 98.31 266 THR A O 1
ATOM 2003 N N . GLN A 1 267 ? 2.304 1.657 2.144 1.00 97.94 267 GLN A N 1
ATOM 2004 C CA . GLN A 1 267 ? 3.067 1.823 3.371 1.00 97.94 267 GLN A CA 1
ATOM 2005 C C . GLN A 1 267 ? 4.506 1.392 3.104 1.00 97.94 267 GLN A C 1
ATOM 2007 O O . GLN A 1 267 ? 4.749 0.276 2.644 1.00 97.94 267 GLN A O 1
ATOM 2012 N N . TRP A 1 268 ? 5.455 2.274 3.383 1.00 96.69 268 TRP A N 1
ATOM 2013 C CA . TRP A 1 268 ? 6.880 1.976 3.289 1.00 96.69 268 TRP A CA 1
ATOM 2014 C C . TRP A 1 268 ? 7.483 1.897 4.673 1.00 96.69 268 TRP A C 1
ATOM 2016 O O . TRP A 1 268 ? 7.265 2.802 5.472 1.00 96.69 268 TRP A O 1
ATOM 2026 N N . PHE A 1 269 ? 8.266 0.853 4.927 1.00 95.31 269 PHE A N 1
ATOM 2027 C CA . PHE A 1 269 ? 8.941 0.629 6.201 1.00 95.31 269 PHE A CA 1
ATOM 2028 C C . PHE A 1 269 ? 10.450 0.767 6.033 1.00 95.31 269 PHE A C 1
ATOM 2030 O O . PHE A 1 269 ? 11.042 0.183 5.119 1.00 95.31 269 PHE A O 1
ATOM 2037 N N . PHE A 1 270 ? 11.074 1.530 6.927 1.00 92.88 270 PHE A N 1
ATOM 2038 C CA . PHE A 1 270 ? 12.468 1.939 6.819 1.00 92.88 270 PHE A CA 1
ATOM 2039 C C . PHE A 1 270 ? 13.302 1.378 7.972 1.00 92.88 270 PHE A C 1
ATOM 2041 O O . PHE A 1 270 ? 12.975 1.573 9.148 1.00 92.88 270 PHE A O 1
ATOM 2048 N N . ALA A 1 271 ? 14.416 0.738 7.627 1.00 89.75 271 ALA A N 1
ATOM 2049 C CA . ALA A 1 271 ? 15.476 0.388 8.560 1.00 89.75 271 ALA A CA 1
ATOM 2050 C C . ALA A 1 271 ? 16.255 1.636 8.982 1.00 89.75 271 ALA A C 1
ATOM 2052 O O . ALA A 1 271 ? 16.291 2.641 8.264 1.00 89.75 271 ALA A O 1
ATOM 2053 N N . ARG A 1 272 ? 16.901 1.580 10.149 1.00 81.00 272 ARG A N 1
ATOM 2054 C CA . ARG A 1 272 ? 17.854 2.623 10.548 1.00 81.00 272 ARG A CA 1
ATOM 2055 C C . ARG A 1 272 ? 19.012 2.602 9.545 1.00 81.00 272 ARG A C 1
ATOM 2057 O O . ARG A 1 272 ? 19.541 1.542 9.229 1.00 81.00 272 ARG A O 1
ATOM 2064 N N . SER A 1 273 ? 19.393 3.758 9.001 1.00 66.00 273 SER A N 1
ATOM 2065 C CA . SER A 1 273 ? 20.575 3.803 8.133 1.00 66.00 273 SER A CA 1
ATOM 2066 C C . SER A 1 273 ? 21.815 3.448 8.958 1.00 66.00 273 SER A C 1
ATOM 2068 O O . SER A 1 273 ? 22.015 3.993 10.050 1.00 66.00 273 SER A O 1
ATOM 2070 N N . ALA A 1 274 ? 22.646 2.541 8.447 1.00 47.34 274 ALA A N 1
ATOM 2071 C CA . ALA A 1 274 ? 23.938 2.215 9.033 1.00 47.34 274 ALA A CA 1
ATOM 2072 C C . ALA A 1 274 ? 24.937 3.355 8.745 1.00 47.34 274 ALA A C 1
ATOM 2074 O O . ALA A 1 274 ? 25.811 3.228 7.901 1.00 47.34 274 ALA A O 1
ATOM 2075 N N . GLY A 1 275 ? 24.794 4.479 9.454 1.00 39.22 275 GLY A N 1
ATOM 2076 C CA . GLY A 1 275 ? 25.789 5.554 9.515 1.00 39.22 275 GLY A CA 1
ATOM 2077 C C . GLY A 1 275 ? 25.642 6.693 8.494 1.00 39.22 275 GLY A C 1
ATOM 2078 O O . GLY A 1 275 ? 25.870 6.527 7.306 1.00 39.22 275 GLY A O 1
ATOM 2079 N N . GLY A 1 276 ? 25.377 7.897 9.018 1.00 37.19 276 GLY A N 1
ATOM 2080 C CA . GLY A 1 276 ? 26.095 9.114 8.616 1.00 37.19 276 GLY A CA 1
ATOM 2081 C C . GLY A 1 276 ? 25.712 9.823 7.319 1.00 37.19 276 GLY A C 1
ATOM 2082 O O . GLY A 1 276 ? 26.539 9.926 6.423 1.00 37.19 276 GLY A O 1
ATOM 2083 N N . SER A 1 277 ? 24.527 10.431 7.279 1.00 27.95 277 SER A N 1
ATOM 2084 C CA . SER A 1 277 ? 24.308 11.838 6.892 1.00 27.95 277 SER A CA 1
ATOM 2085 C C . SER A 1 277 ? 22.808 12.081 6.869 1.00 27.95 277 SER A C 1
ATOM 2087 O O . SER A 1 277 ? 22.073 11.413 6.146 1.00 27.95 277 SER A O 1
ATOM 2089 N N . SER A 1 278 ? 22.340 13.042 7.661 1.00 33.97 278 SER A N 1
ATOM 2090 C CA . SER A 1 278 ? 21.054 13.676 7.411 1.00 33.97 278 SER A CA 1
ATOM 2091 C C . SER A 1 278 ? 21.130 14.347 6.039 1.00 33.97 278 SER A C 1
ATOM 2093 O O . SER A 1 278 ? 21.521 15.508 5.934 1.00 33.97 278 SER A O 1
ATOM 2095 N N . VAL A 1 279 ? 20.778 13.626 4.976 1.00 31.22 279 VAL A N 1
ATOM 2096 C CA . VAL A 1 279 ? 20.226 14.298 3.807 1.00 31.22 279 VAL A CA 1
ATOM 2097 C C . VAL A 1 279 ? 18.860 14.755 4.276 1.00 31.22 279 VAL A C 1
ATOM 2099 O O . VAL A 1 279 ? 17.928 13.964 4.416 1.00 31.22 279 VAL A O 1
ATOM 2102 N N . SER A 1 280 ? 18.796 16.025 4.665 1.00 27.95 280 SER A N 1
ATOM 2103 C CA . SER A 1 280 ? 17.540 16.701 4.909 1.00 27.95 280 SER A CA 1
ATOM 2104 C C . SER A 1 280 ? 16.618 16.406 3.732 1.00 27.95 280 SER A C 1
ATOM 2106 O O . SER A 1 280 ? 16.988 16.562 2.567 1.00 27.95 280 SER A O 1
ATOM 2108 N N . SER A 1 281 ? 15.396 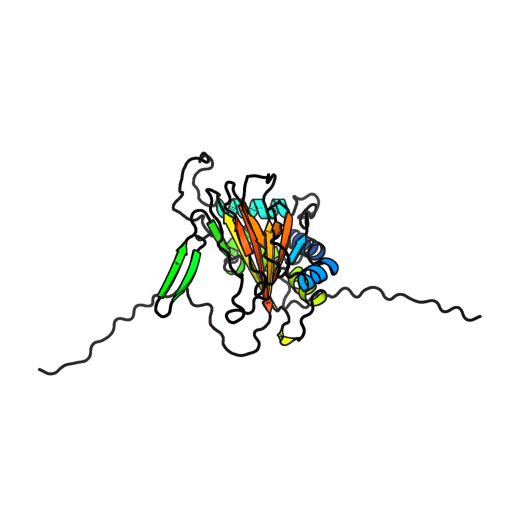15.986 4.036 1.00 34.47 281 SER A N 1
ATOM 2109 C CA . SER A 1 281 ? 14.269 16.110 3.125 1.00 34.47 281 SER A CA 1
ATOM 2110 C C . SER A 1 281 ? 14.027 17.606 2.888 1.00 34.47 281 SER A C 1
ATOM 2112 O O . SER A 1 281 ? 13.163 18.226 3.499 1.00 34.47 281 SER A O 1
ATOM 2114 N N . SER A 1 282 ? 14.871 18.210 2.061 1.00 30.48 282 SER A N 1
ATOM 2115 C CA . SER A 1 282 ? 14.782 19.584 1.586 1.00 30.48 282 SER A CA 1
ATOM 2116 C C . SER A 1 282 ? 15.259 19.619 0.136 1.00 30.48 282 SER A C 1
ATOM 2118 O O . SER A 1 282 ? 16.205 20.313 -0.220 1.00 30.48 282 SER A O 1
ATOM 2120 N N . ALA A 1 283 ? 14.596 18.832 -0.703 1.00 32.25 283 ALA A N 1
ATOM 2121 C CA . ALA A 1 283 ? 14.564 19.043 -2.144 1.00 32.25 283 ALA A CA 1
ATOM 2122 C C . ALA A 1 283 ? 13.101 19.219 -2.569 1.00 32.25 283 ALA A C 1
ATOM 2124 O O . ALA A 1 283 ? 12.573 18.443 -3.350 1.00 32.25 283 ALA A O 1
ATOM 2125 N N . ALA A 1 284 ? 12.430 20.196 -1.951 1.00 36.75 284 ALA A N 1
ATOM 2126 C CA . ALA A 1 284 ? 11.224 20.863 -2.444 1.00 36.75 284 ALA A CA 1
ATOM 2127 C C . ALA A 1 284 ? 10.832 21.955 -1.434 1.00 36.75 284 ALA A C 1
ATOM 2129 O O . ALA A 1 284 ? 10.169 21.675 -0.439 1.00 36.75 284 ALA A O 1
ATOM 2130 N N . GLY A 1 285 ? 11.258 23.197 -1.671 1.00 30.72 285 GLY A N 1
ATOM 2131 C CA . GLY A 1 285 ? 10.746 24.363 -0.944 1.00 30.72 285 GLY A CA 1
ATOM 2132 C C . GLY A 1 285 ? 11.827 25.289 -0.398 1.00 30.72 285 GLY A C 1
ATOM 2133 O O . GLY A 1 285 ? 12.373 25.034 0.668 1.00 30.72 285 GLY A O 1
ATOM 2134 N N . SER A 1 286 ? 12.094 26.366 -1.142 1.00 29.64 286 SER A N 1
ATOM 2135 C CA . SER A 1 286 ? 12.506 27.705 -0.678 1.00 29.64 286 SER A CA 1
ATOM 2136 C C . SER A 1 286 ? 13.345 28.376 -1.772 1.00 29.64 286 SER A C 1
ATOM 2138 O O . SER A 1 286 ? 14.568 28.261 -1.812 1.00 29.64 286 SER A O 1
ATOM 2140 N N . SER A 1 287 ? 12.685 29.070 -2.700 1.00 31.25 287 SER A N 1
ATOM 2141 C CA . SER A 1 287 ? 13.339 30.067 -3.547 1.00 31.25 287 SER A CA 1
ATOM 2142 C C . SER A 1 287 ? 13.488 31.357 -2.735 1.00 31.25 287 SER A C 1
ATOM 2144 O O . SER A 1 287 ? 12.597 32.207 -2.729 1.00 31.25 287 SER A O 1
ATOM 2146 N N . GLY A 1 288 ? 14.595 31.471 -2.002 1.00 26.36 288 GLY A N 1
ATOM 2147 C CA . GLY A 1 288 ? 15.032 32.716 -1.379 1.00 26.36 288 GLY A CA 1
ATOM 2148 C C . GLY A 1 28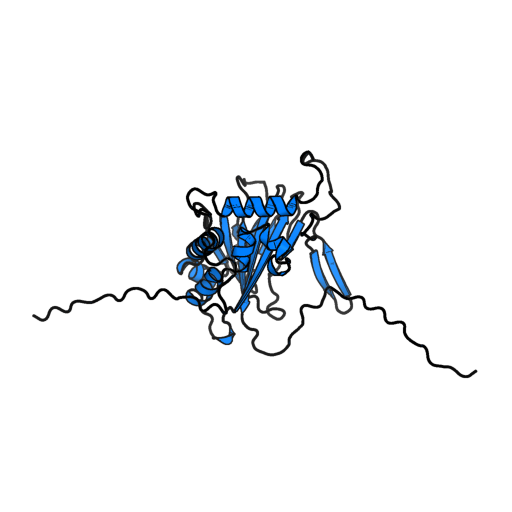8 ? 15.778 33.577 -2.395 1.00 26.36 288 GLY A C 1
ATOM 2149 O O . GLY A 1 288 ? 16.804 33.166 -2.928 1.00 26.36 288 GLY A O 1
ATOM 2150 N N . SER A 1 289 ? 15.238 34.763 -2.665 1.00 33.91 289 SER A N 1
ATOM 2151 C CA . SER A 1 289 ? 15.874 35.830 -3.437 1.00 33.91 289 SER A CA 1
ATOM 2152 C C . SER A 1 289 ? 17.234 36.199 -2.836 1.00 33.91 289 SER A C 1
ATOM 2154 O O . SER A 1 289 ? 17.312 36.571 -1.666 1.00 33.91 289 SER A O 1
ATOM 2156 N N . ALA A 1 290 ? 18.294 36.132 -3.641 1.00 29.56 290 ALA A N 1
ATOM 2157 C CA . ALA A 1 290 ? 19.575 36.757 -3.344 1.00 29.56 290 ALA A CA 1
ATOM 2158 C C . ALA A 1 290 ? 19.969 37.630 -4.540 1.00 29.56 290 ALA A C 1
ATOM 2160 O O . ALA A 1 290 ? 20.481 37.151 -5.552 1.00 29.56 290 ALA A O 1
ATOM 2161 N N . ALA A 1 291 ? 19.682 38.927 -4.419 1.00 31.56 291 ALA A N 1
ATOM 2162 C CA . ALA A 1 291 ? 20.277 39.957 -5.252 1.00 31.56 291 ALA A CA 1
ATOM 2163 C C . ALA A 1 291 ? 21.783 39.992 -4.960 1.00 31.56 291 ALA A C 1
ATOM 2165 O O . ALA A 1 291 ? 22.199 40.261 -3.833 1.00 31.56 291 ALA A O 1
ATOM 2166 N N . ASN A 1 292 ? 22.590 39.673 -5.968 1.00 33.16 292 ASN A N 1
ATOM 2167 C CA . ASN A 1 292 ? 24.040 39.716 -5.873 1.00 33.16 292 ASN A CA 1
ATOM 2168 C C . ASN A 1 292 ? 24.517 41.163 -6.065 1.00 33.16 292 ASN A C 1
ATOM 2170 O O . ASN A 1 292 ? 24.208 41.794 -7.077 1.00 33.16 292 ASN A O 1
ATOM 2174 N N . GLY A 1 293 ? 25.256 41.679 -5.083 1.00 28.94 293 GLY A N 1
ATOM 2175 C CA . GLY A 1 293 ? 25.983 42.938 -5.180 1.00 28.94 293 GLY A CA 1
ATOM 2176 C C . GLY A 1 293 ? 27.211 42.772 -6.073 1.00 28.94 293 GLY A C 1
ATOM 2177 O O . GLY A 1 293 ? 28.026 41.878 -5.858 1.00 28.94 293 GLY A O 1
ATOM 2178 N N . GLY A 1 294 ? 27.337 43.635 -7.079 1.00 28.73 294 GLY A N 1
ATOM 2179 C CA . GLY A 1 294 ? 28.543 43.772 -7.886 1.00 28.73 294 GLY A CA 1
ATOM 2180 C C . GLY A 1 294 ? 29.507 44.777 -7.256 1.00 28.73 294 GLY A C 1
ATOM 2181 O O . GLY A 1 294 ? 29.167 45.945 -7.092 1.00 28.73 294 GLY A O 1
ATOM 2182 N N . VAL A 1 295 ? 30.711 44.312 -6.934 1.00 36.00 295 VAL A N 1
ATOM 2183 C CA . VAL A 1 295 ? 31.941 45.115 -6.816 1.00 36.00 295 VAL A CA 1
ATOM 2184 C C . VAL A 1 295 ? 32.574 45.049 -8.213 1.00 36.00 295 VAL A C 1
ATOM 2186 O O . VAL A 1 295 ? 32.705 43.957 -8.753 1.00 36.00 295 VAL A O 1
ATOM 2189 N N . GLY A 1 296 ? 32.762 46.144 -8.945 1.00 29.70 296 GLY A N 1
ATOM 2190 C CA . GLY A 1 296 ? 33.830 47.126 -8.762 1.00 29.70 296 GLY A CA 1
ATOM 2191 C C . GLY A 1 296 ? 34.815 46.979 -9.930 1.00 29.70 296 GLY A C 1
ATOM 2192 O O . GLY A 1 296 ? 35.370 45.903 -10.131 1.00 29.70 296 GLY A O 1
ATOM 2193 N N . GLY A 1 297 ? 34.996 48.037 -10.718 1.00 28.69 297 GLY A N 1
ATOM 2194 C CA . GLY A 1 297 ? 35.944 48.082 -11.828 1.00 28.69 297 GLY A CA 1
ATOM 2195 C C . GLY A 1 297 ? 36.283 49.529 -12.161 1.00 28.69 297 GLY A C 1
ATOM 2196 O O . GLY A 1 297 ? 35.442 50.238 -12.704 1.00 28.69 297 GLY A O 1
ATOM 2197 N N . ASP A 1 298 ? 37.489 49.937 -11.768 1.00 37.00 298 ASP A N 1
ATOM 2198 C CA . ASP A 1 298 ? 38.182 51.144 -12.222 1.00 37.00 298 ASP A CA 1
ATOM 2199 C C . ASP A 1 298 ? 38.335 51.144 -13.752 1.00 37.00 298 ASP A C 1
ATOM 2201 O O . ASP A 1 298 ? 38.664 50.108 -14.343 1.00 37.00 298 ASP A O 1
ATOM 2205 N N . GLY A 1 299 ? 38.150 52.319 -14.364 1.00 32.25 299 GLY A N 1
ATOM 2206 C CA . GLY A 1 299 ? 38.339 52.583 -15.794 1.00 32.25 299 GLY A CA 1
ATOM 2207 C C . GLY A 1 299 ? 37.398 53.651 -16.324 1.00 32.25 299 GLY A C 1
ATOM 2208 O O . GLY A 1 299 ? 36.293 53.269 -16.762 1.00 32.25 299 GLY A O 1
#

Secondary structure (DSSP, 8-state):
-------PPPP-------SS--TTTTSHHHHHHHHHHHHHS-HHHHHHHHHHSEEEESSTTTT-BSSTTPPBHHHHHHHHHHHHHS-SS--TT--TT-----SPPTT-EEEEEEEEETTEEEEEEEEEEEEEEGGGS-HHHHTT-HHHHHHHH--HHHHHHHHHS--SSGGG-EEEEEEEEEEE--TTEEEEEE-SS-TTT--EEEEEEEE--TT--TTSB--EEE--TTSPPEEE---TT-EEEEETTT--EEEEEESS-EEEEEEEEEEPPSS-----S-SS------PPPPP----

Sequence (299 aa):
SSSSSSSSAPAEHVVPRTYGTPSTAGTAEAAAVAAAAERVVLPEVCEHLIRHGYAVVDGALDGVTVGEGGASLSETLRRELDRLASSSDADADADASSAGSSRAPDGMKRNATVLVQKDRVVELEKANIFEAEVHAMKDEMASRFPAFRALREDRTFLTLLNAHAPPRTRAEDLHHQVVKLQVNFGMGACFPLHFDSAAELDGRRVTALTYLNPGWKEGDGGELVVYPFPSPPVKIEPRMGRVVLFSAANMLHRVLPSKARRLCFTQWFFARSAGGSSVSSSAAGSSGSAANGGVGGDG

Foldseek 3Di:
DDDDDDDDDDDDDPDDDDPDDAPCPPFLLLVLLLQLLVLCLDLVQLVCCVVQQKGKHPQSQPPSASDDVHDTLLVLQLVLLVCQQPQPPDDPPDDLPDPDPPDGRVQKDFDWDWDDDPPDTDTHGFPQKIKHWLVPDDPVRNVSRSNSSSVQRHCSNLVSCCVSNPDPDLQFRWDDKIKMKMKRAAPQGKWDWDALDAPPPFQWFKKKKAWNDAPDDPPQFFWKWKCGPPDHIDTHGRYGNMIMMGTRHPITIMTGGGRHMTIMMMMTIGGNDPDDDPPDPPPDDDPDDDDDDDDDDDD

InterPro domains:
  IPR005123 Oxoglutarate/iron-dependent dioxygenase domain [PS51471] (174-271)
  IPR006620 Prolyl 4-hydroxylase, alpha subunit [SM00702] (68-270)
  IPR044862 Prolyl 4-hydroxylase alpha subunit, Fe(2+) 2OG dioxygenase domain [PF13640] (185-269)
  IPR051559 Hypoxia-inducible factor prolyl hydroxylases [PTHR12907] (28-273)

Nearest PDB structures (foldseek):
  6iuq-assembly1_A  TM=8.553E-01  e=1.847E-16  Phytophthora capsici LT1534
  4j25-assembly8_H  TM=8.632E-01  e=6.514E-13  Pseudomonas putida KT2440
  4j25-assembly1_A  TM=8.172E-01  e=2.813E-11  Pseudomonas putida KT2440
  4j25-assembly5_E  TM=7.348E-01  e=3.495E-12  Pseudomonas putida KT2440
  4j25-assembly3_C  TM=8.122E-01  e=5.637E-11  Pseudomonas putida KT2440

pLDDT: mean 80.65, std 23.83, range [26.36, 98.81]

Solvent-accessible surface area (backbone atoms only — not comparable to full-atom values): 17233 Å² total; per-residue (Å²): 139,85,85,82,82,82,80,80,78,77,83,80,79,82,75,79,88,62,93,66,81,55,91,48,65,92,38,43,39,34,54,28,46,40,55,27,26,60,60,53,54,34,58,67,43,32,48,38,25,72,74,53,37,34,35,78,39,76,44,36,26,56,87,35,37,39,43,90,93,39,60,34,43,40,58,48,48,36,52,46,52,49,50,44,61,53,55,44,102,68,74,99,73,72,60,99,78,71,83,71,80,89,65,64,29,58,84,38,40,70,36,56,51,78,46,80,50,102,91,46,78,45,72,48,69,43,67,58,29,34,30,33,50,62,80,76,45,52,67,79,60,35,66,78,30,54,52,61,41,16,59,64,61,57,55,51,50,62,48,37,41,48,69,49,50,58,58,98,45,83,61,48,38,63,77,47,74,48,40,35,40,38,43,31,67,12,84,51,39,62,43,72,80,43,50,81,27,56,78,88,78,54,44,49,46,40,32,38,41,37,21,48,22,76,87,70,53,93,84,36,56,41,26,41,36,41,47,37,84,95,52,75,70,46,80,42,74,53,35,43,22,25,35,37,38,30,31,15,49,78,32,40,29,31,30,42,44,8,59,41,67,46,39,37,39,36,39,40,34,20,25,47,71,90,73,92,74,89,76,67,97,69,91,79,88,80,92,74,89,76,87,80,83,83,83,85,78,92,131

Mean predicted aligned error: 11.06 Å

Organism: Micromonas pusilla (NCBI:txid38833)